Protein AF-0000000076637342 (afdb_homodimer)

Organism: NCBI:txid5963

Structure (mmCIF, N/CA/C/O backbone):
data_AF-0000000076637342-model_v1
#
loop_
_entity.id
_entity.type
_entity.pdbx_description
1 polymer 'N-acetyltransferase domain-containing protein'
#
loop_
_atom_site.group_PDB
_atom_site.id
_atom_site.type_symbol
_atom_site.label_atom_id
_atom_site.label_alt_id
_atom_site.label_comp_id
_atom_site.label_asym_id
_atom_site.label_entity_id
_atom_site.label_seq_id
_atom_site.pdbx_PDB_ins_code
_atom_site.Cartn_x
_atom_site.Cartn_y
_atom_site.Cartn_z
_atom_site.occupancy
_atom_site.B_iso_or_equiv
_atom_site.auth_seq_id
_atom_site.auth_comp_id
_atom_site.auth_asym_id
_atom_site.auth_atom_id
_atom_site.pdbx_PDB_model_num
ATOM 1 N N . MET A 1 1 ? 25.188 16.391 9.523 1 94.75 1 MET A N 1
ATOM 2 C CA . MET A 1 1 ? 23.906 15.789 9.125 1 94.75 1 MET A CA 1
ATOM 3 C C . MET A 1 1 ? 23.969 14.266 9.234 1 94.75 1 MET A C 1
ATOM 5 O O . MET A 1 1 ? 24.875 13.633 8.695 1 94.75 1 MET A O 1
ATOM 9 N N . ILE A 1 2 ? 23.172 13.688 10.016 1 97.88 2 ILE A N 1
ATOM 10 C CA . ILE A 1 2 ? 23.078 12.25 10.219 1 97.88 2 ILE A CA 1
ATOM 11 C C . ILE A 1 2 ? 21.719 11.742 9.781 1 97.88 2 ILE A C 1
ATOM 13 O O . ILE A 1 2 ? 20.688 12.297 10.18 1 97.88 2 ILE A O 1
ATOM 17 N N . VAL A 1 3 ? 21.719 10.703 8.914 1 98.69 3 VAL A N 1
ATOM 18 C CA . VAL A 1 3 ? 20.484 10.047 8.5 1 98.69 3 VAL A CA 1
ATOM 19 C C . VAL A 1 3 ? 20.406 8.656 9.133 1 98.69 3 VAL A C 1
ATOM 21 O O . VAL A 1 3 ? 21.359 7.891 9.086 1 98.69 3 VAL A O 1
ATOM 24 N N . ARG A 1 4 ? 19.344 8.375 9.727 1 98.56 4 ARG A N 1
ATOM 25 C CA . ARG A 1 4 ? 19.172 7.078 10.383 1 98.56 4 ARG A CA 1
ATOM 26 C C . ARG A 1 4 ? 17.703 6.695 10.445 1 98.56 4 ARG A C 1
ATOM 28 O O . ARG A 1 4 ? 16.828 7.516 10.164 1 98.56 4 ARG A O 1
ATOM 35 N N . LYS A 1 5 ? 17.438 5.414 10.82 1 98.69 5 LYS A N 1
ATOM 36 C CA . LYS A 1 5 ? 16.062 4.984 11.07 1 98.69 5 LYS A CA 1
ATOM 37 C C . LYS A 1 5 ? 15.539 5.559 12.383 1 98.69 5 LYS A C 1
ATOM 39 O O . LYS A 1 5 ? 16.281 5.656 13.367 1 98.69 5 LYS A O 1
ATOM 44 N N . GLY A 1 6 ? 14.305 5.996 12.398 1 98.62 6 GLY A N 1
ATOM 45 C CA . GLY A 1 6 ? 13.648 6.508 13.594 1 98.62 6 GLY A CA 1
ATOM 46 C C . GLY A 1 6 ? 13.523 5.469 14.695 1 98.62 6 GLY A C 1
ATOM 47 O O . GLY A 1 6 ? 13.438 4.273 14.414 1 98.62 6 GLY A O 1
ATOM 48 N N . GLN A 1 7 ? 13.508 5.934 15.875 1 98.19 7 GLN A N 1
ATOM 49 C CA . GLN A 1 7 ? 13.328 5.117 17.062 1 98.19 7 GLN A CA 1
ATOM 50 C C . GLN A 1 7 ? 12.258 5.715 17.984 1 98.19 7 GLN A C 1
ATOM 52 O O . GLN A 1 7 ? 11.758 6.812 17.734 1 98.19 7 GLN A O 1
ATOM 57 N N . GLY A 1 8 ? 11.906 4.922 19.047 1 98.31 8 GLY A N 1
ATOM 58 C CA . GLY A 1 8 ? 10.867 5.352 19.953 1 98.31 8 GLY A CA 1
ATOM 59 C C . GLY A 1 8 ? 11.094 6.746 20.516 1 98.31 8 GLY A C 1
ATOM 60 O O . GLY A 1 8 ? 10.141 7.523 20.656 1 98.31 8 GLY A O 1
ATOM 61 N N . LYS A 1 9 ? 12.281 7.129 20.812 1 98 9 LYS A N 1
ATOM 62 C CA . LYS A 1 9 ? 12.609 8.43 21.406 1 98 9 LYS A CA 1
ATOM 63 C C . LYS A 1 9 ? 12.305 9.562 20.438 1 98 9 LYS A C 1
ATOM 65 O O . LYS A 1 9 ? 12.273 10.727 20.812 1 98 9 LYS A O 1
ATOM 70 N N . ASP A 1 10 ? 12.172 9.258 19.156 1 98.56 10 ASP A N 1
ATOM 71 C CA . ASP A 1 10 ? 11.969 10.273 18.125 1 98.56 10 ASP A CA 1
ATOM 72 C C . ASP A 1 10 ? 10.477 10.562 17.922 1 98.56 10 ASP A C 1
ATOM 74 O O . ASP A 1 10 ? 10.117 11.438 17.125 1 98.56 10 ASP A O 1
ATOM 78 N N . GLU A 1 11 ? 9.586 9.852 18.625 1 98.69 11 GLU A N 1
ATOM 79 C CA . GLU A 1 11 ? 8.141 9.859 18.406 1 98.69 11 GLU A CA 1
ATOM 80 C C . GLU A 1 11 ? 7.59 11.281 18.406 1 98.69 11 GLU A C 1
ATOM 82 O O . GLU A 1 11 ? 6.883 11.68 17.484 1 98.69 11 GLU A O 1
ATOM 87 N N . GLU A 1 12 ? 7.934 12.039 19.391 1 98.62 12 GLU A N 1
ATOM 88 C CA . GLU A 1 12 ? 7.344 13.367 19.562 1 98.62 12 GLU A CA 1
ATOM 89 C C . GLU A 1 12 ? 7.742 14.297 18.422 1 98.62 12 GLU A C 1
ATOM 91 O O . GLU A 1 12 ? 6.902 15.023 17.891 1 98.62 12 GLU A O 1
ATOM 96 N N . ALA A 1 13 ? 9 14.32 18.094 1 98.62 13 ALA A N 1
ATOM 97 C CA . ALA A 1 13 ? 9.477 15.18 17.016 1 98.62 13 ALA A CA 1
ATOM 98 C C . ALA A 1 13 ? 8.805 14.82 15.695 1 98.62 13 ALA A C 1
ATOM 100 O O . ALA A 1 13 ? 8.406 15.711 14.93 1 98.62 13 ALA A O 1
ATOM 101 N N . ILE A 1 14 ? 8.641 13.523 15.406 1 98.75 14 ILE A N 1
ATOM 102 C CA . ILE A 1 14 ? 8.008 13.055 14.172 1 98.75 14 ILE A CA 1
ATOM 103 C C . ILE A 1 14 ? 6.539 13.469 14.156 1 98.75 14 ILE A C 1
ATOM 105 O O . ILE A 1 14 ? 6.047 14 13.156 1 98.75 14 ILE A O 1
ATOM 109 N N . ALA A 1 15 ? 5.879 13.297 15.281 1 98.81 15 ALA A N 1
ATOM 110 C CA . ALA A 1 15 ? 4.469 13.664 15.375 1 98.81 15 ALA A CA 1
ATOM 111 C C . ALA A 1 15 ? 4.273 15.156 15.125 1 98.81 15 ALA A C 1
ATOM 113 O O . ALA A 1 15 ? 3.379 15.562 14.383 1 98.81 15 ALA A O 1
ATOM 114 N N . GLU A 1 16 ? 5.125 15.938 15.734 1 98.5 16 GLU A N 1
ATOM 115 C CA . GLU A 1 16 ? 5.051 17.391 15.555 1 98.5 16 GLU A CA 1
ATOM 116 C C . GLU A 1 16 ? 5.246 17.766 14.094 1 98.5 16 GLU A C 1
ATOM 118 O O . GLU A 1 16 ? 4.574 18.672 13.586 1 98.5 16 GLU A O 1
ATOM 123 N N . MET A 1 17 ? 6.137 17.203 13.445 1 98.69 17 MET A N 1
ATOM 124 C CA . MET A 1 17 ? 6.402 17.5 12.039 1 98.69 17 MET A CA 1
ATOM 125 C C . MET A 1 17 ? 5.25 17.031 11.156 1 98.69 17 MET A C 1
ATOM 127 O O . MET A 1 17 ? 4.953 17.641 10.141 1 98.69 17 MET A O 1
ATOM 131 N N . HIS A 1 18 ? 4.586 15.898 11.562 1 98.62 18 HIS A N 1
ATOM 132 C CA . HIS A 1 18 ? 3.383 15.508 10.844 1 98.62 18 HIS A CA 1
ATOM 133 C C . HIS A 1 18 ? 2.305 16.578 10.945 1 98.62 18 HIS A C 1
ATOM 135 O O . HIS A 1 18 ? 1.606 16.859 9.969 1 98.62 18 HIS A O 1
ATOM 141 N N . LEU A 1 19 ? 2.154 17.172 12.156 1 98.38 19 LEU A N 1
ATOM 142 C CA . LEU A 1 19 ? 1.176 18.234 12.32 1 98.38 19 LEU A CA 1
ATOM 143 C C . LEU A 1 19 ? 1.497 19.422 11.414 1 98.38 19 LEU A C 1
ATOM 145 O O . LEU A 1 19 ? 0.604 19.969 10.766 1 98.38 19 LEU A O 1
ATOM 149 N N . ALA A 1 20 ? 2.758 19.797 11.398 1 98.25 20 ALA A N 1
ATOM 150 C CA . ALA A 1 20 ? 3.197 20.891 10.547 1 98.25 20 ALA A CA 1
ATOM 151 C C . ALA A 1 20 ? 2.947 20.578 9.07 1 98.25 20 ALA A C 1
ATOM 153 O O . ALA A 1 20 ? 2.49 21.438 8.312 1 98.25 20 ALA A O 1
ATOM 154 N N . LEU A 1 21 ? 3.234 19.359 8.656 1 97.38 21 LEU A N 1
ATOM 155 C CA . LEU A 1 21 ? 3.016 18.906 7.289 1 97.38 21 LEU A CA 1
ATOM 156 C C . LEU A 1 21 ? 1.544 19.031 6.906 1 97.38 21 LEU A C 1
ATOM 158 O O . LEU A 1 21 ? 1.214 19.578 5.855 1 97.38 21 LEU A O 1
ATOM 162 N N . GLY A 1 22 ? 0.643 18.422 7.773 1 96.81 22 GLY A N 1
ATOM 163 C CA . GLY A 1 22 ? -0.785 18.5 7.508 1 96.81 22 GLY A CA 1
ATOM 164 C C . GLY A 1 22 ? -1.284 19.922 7.328 1 96.81 22 GLY A C 1
ATOM 165 O O . GLY A 1 22 ? -2.066 20.203 6.418 1 96.81 22 GLY A O 1
ATOM 166 N N . LEU A 1 23 ? -0.788 20.812 8.148 1 96.69 23 LEU A N 1
ATOM 167 C CA . LEU A 1 23 ? -1.216 22.203 8.109 1 96.69 23 LEU A CA 1
ATOM 168 C C . LEU A 1 23 ? -0.665 22.906 6.867 1 96.69 23 LEU A C 1
ATOM 170 O O . LEU A 1 23 ? -1.41 23.562 6.141 1 96.69 23 LEU A O 1
ATOM 174 N N . GLU A 1 24 ? 0.58 22.766 6.582 1 95.25 24 GLU A N 1
ATOM 175 C CA . GLU A 1 24 ? 1.255 23.469 5.496 1 95.25 24 GLU A CA 1
ATOM 176 C C . GLU A 1 24 ? 0.746 23 4.137 1 95.25 24 GLU A C 1
ATOM 178 O O . GLU A 1 24 ? 0.548 23.812 3.229 1 95.25 24 GLU A O 1
ATOM 183 N N . LYS A 1 25 ? 0.593 21.734 3.939 1 89.38 25 LYS A N 1
ATOM 184 C CA . LYS A 1 25 ? 0.371 21.172 2.609 1 89.38 25 LYS A CA 1
ATOM 185 C C . LYS A 1 25 ? -1.119 21 2.328 1 89.38 25 LYS A C 1
ATOM 187 O O . LYS A 1 25 ? -1.554 21.094 1.178 1 89.38 25 LYS A O 1
ATOM 192 N N . LYS A 1 26 ? -1.878 20.781 3.4 1 90 26 LYS A N 1
ATOM 193 C CA . LYS A 1 26 ? -3.273 20.422 3.154 1 90 26 LYS A CA 1
ATOM 194 C C . LYS A 1 26 ? -4.219 21.344 3.932 1 90 26 LYS A C 1
ATOM 196 O O . LYS A 1 26 ? -5.438 21.156 3.887 1 90 26 LYS A O 1
ATOM 201 N N . ASN A 1 27 ? -3.672 22.328 4.672 1 94.56 27 ASN A N 1
ATOM 202 C CA . ASN A 1 27 ? -4.473 23.156 5.562 1 94.56 27 ASN A CA 1
ATOM 203 C C . ASN A 1 27 ? -5.348 22.312 6.48 1 94.56 27 ASN A C 1
ATOM 205 O O . ASN A 1 27 ? -6.52 22.641 6.703 1 94.56 27 ASN A O 1
ATOM 209 N N . LEU A 1 28 ? -4.777 21.25 6.93 1 94.12 28 LEU A N 1
ATOM 210 C CA . LEU A 1 28 ? -5.473 20.312 7.809 1 94.12 28 LEU A CA 1
ATOM 211 C C . LEU A 1 28 ? -4.891 20.359 9.219 1 94.12 28 LEU A C 1
ATOM 213 O O . LEU A 1 28 ? -3.672 20.281 9.391 1 94.12 28 LEU A O 1
ATOM 217 N N . VAL A 1 29 ? -5.781 20.531 10.18 1 95.75 29 VAL A N 1
ATOM 218 C CA . VAL A 1 29 ? -5.371 20.438 11.578 1 95.75 29 VAL A CA 1
ATOM 219 C C . VAL A 1 29 ? -5.586 19 12.07 1 95.75 29 VAL A C 1
ATOM 221 O O . VAL A 1 29 ? -6.727 18.578 12.273 1 95.75 29 VAL A O 1
ATOM 224 N N . LEU A 1 30 ? -4.566 18.312 12.352 1 96.25 30 LEU A N 1
ATOM 225 C CA . LEU A 1 30 ? -4.613 16.906 12.75 1 96.25 30 LEU A CA 1
ATOM 226 C C . LEU A 1 30 ? -4.738 16.781 14.266 1 96.25 30 LEU A C 1
ATOM 228 O O . LEU A 1 30 ? -4.297 17.672 15.008 1 96.25 30 LEU A O 1
ATOM 232 N N . ASP A 1 31 ? -5.312 15.758 14.711 1 96.31 31 ASP A N 1
ATOM 233 C CA . ASP A 1 31 ? -5.367 15.414 16.125 1 96.31 31 ASP A CA 1
ATOM 234 C C . ASP A 1 31 ? -4.027 14.875 16.609 1 96.31 31 ASP A C 1
ATOM 236 O O . ASP A 1 31 ? -3.641 13.758 16.266 1 96.31 31 ASP A O 1
ATOM 240 N N . ILE A 1 32 ? -3.418 15.562 17.516 1 96.88 32 ILE A N 1
ATOM 241 C CA . ILE A 1 32 ? -2.049 15.242 17.906 1 96.88 32 ILE A CA 1
ATOM 242 C C . ILE A 1 32 ? -2.018 13.883 18.594 1 96.88 32 ILE A C 1
ATOM 244 O O . ILE A 1 32 ? -1.059 13.117 18.438 1 96.88 32 ILE A O 1
ATOM 248 N N . GLU A 1 33 ? -2.99 13.578 19.328 1 97.94 33 GLU A N 1
ATOM 249 C CA . GLU A 1 33 ? -2.994 12.305 20.031 1 97.94 33 GLU A CA 1
ATOM 250 C C . GLU A 1 33 ? -3.145 11.141 19.062 1 97.94 33 GLU A C 1
ATOM 252 O O . GLU A 1 33 ? -2.521 10.086 19.234 1 97.94 33 GLU A O 1
ATOM 257 N N . LYS A 1 34 ? -3.988 11.359 18.109 1 97.38 34 LYS A N 1
ATOM 258 C CA . LYS A 1 34 ? -4.141 10.344 17.062 1 97.38 34 LYS A CA 1
ATOM 259 C C . LYS A 1 34 ? -2.846 10.172 16.281 1 97.38 34 LYS A C 1
ATOM 261 O O . LYS A 1 34 ? -2.43 9.047 15.992 1 97.38 34 LYS A O 1
ATOM 266 N N . VAL A 1 35 ? -2.188 11.258 15.93 1 98.38 35 VAL A N 1
ATOM 267 C CA . VAL A 1 35 ? -0.931 11.211 15.195 1 98.38 35 VAL A CA 1
ATOM 268 C C . VAL A 1 35 ? 0.143 10.539 16.047 1 98.38 35 VAL A C 1
ATOM 270 O O . VAL A 1 35 ? 0.895 9.695 15.547 1 98.38 35 VAL A O 1
ATOM 273 N N . ARG A 1 36 ? 0.209 10.844 17.328 1 98.56 36 ARG A N 1
ATOM 274 C CA . ARG A 1 36 ? 1.168 10.203 18.219 1 98.56 36 ARG A CA 1
ATOM 275 C C . ARG A 1 36 ? 0.972 8.688 18.25 1 98.56 36 ARG A C 1
ATOM 277 O O . ARG A 1 36 ? 1.942 7.93 18.172 1 98.56 36 ARG A O 1
ATOM 284 N N . ARG A 1 37 ? -0.233 8.266 18.328 1 98.38 37 ARG A N 1
ATOM 285 C CA . ARG A 1 37 ? -0.533 6.84 18.328 1 98.38 37 ARG A CA 1
ATOM 286 C C . ARG A 1 37 ? -0.091 6.199 17.016 1 98.38 37 ARG A C 1
ATOM 288 O O . ARG A 1 37 ? 0.468 5.102 17.016 1 98.38 37 ARG A O 1
ATOM 295 N N . GLY A 1 38 ? -0.389 6.875 15.938 1 98.31 38 GLY A N 1
ATOM 296 C CA . GLY A 1 38 ? 0.018 6.383 14.625 1 98.31 38 GLY A CA 1
ATOM 297 C C . GLY A 1 38 ? 1.523 6.27 14.477 1 98.31 38 GLY A C 1
ATOM 298 O O . GLY A 1 38 ? 2.027 5.254 13.992 1 98.31 38 GLY A O 1
ATOM 299 N N . VAL A 1 39 ? 2.199 7.285 14.898 1 98.81 39 VAL A N 1
ATOM 300 C CA . VAL A 1 39 ? 3.654 7.309 14.812 1 98.81 39 VAL A CA 1
ATOM 301 C C . VAL A 1 39 ? 4.242 6.219 15.703 1 98.81 39 VAL A C 1
ATOM 303 O O . VAL A 1 39 ? 5.109 5.453 15.273 1 98.81 39 VAL A O 1
ATOM 306 N N . ARG A 1 40 ? 3.779 6.148 16.891 1 98.69 40 ARG A N 1
ATOM 307 C CA . ARG A 1 40 ? 4.262 5.156 17.844 1 98.69 40 ARG A CA 1
ATOM 308 C C . ARG A 1 40 ? 4.082 3.742 17.297 1 98.69 40 ARG A C 1
ATOM 310 O O . ARG A 1 40 ? 5 2.922 17.375 1 98.69 40 ARG A O 1
ATOM 317 N N . HIS A 1 41 ? 2.924 3.469 16.828 1 98.5 41 HIS A N 1
ATOM 318 C CA . HIS A 1 41 ? 2.648 2.143 16.281 1 98.5 41 HIS A CA 1
ATOM 319 C C . HIS A 1 41 ? 3.654 1.768 15.203 1 98.5 41 HIS A C 1
ATOM 321 O O . HIS A 1 41 ? 4.23 0.678 15.234 1 98.5 41 HIS A O 1
ATOM 327 N N . LEU A 1 42 ? 3.855 2.68 14.242 1 98.38 42 LEU A N 1
ATOM 328 C CA . LEU A 1 42 ? 4.766 2.357 13.148 1 98.38 42 LEU A CA 1
ATOM 329 C C . LEU A 1 42 ? 6.188 2.16 13.664 1 98.38 42 LEU A C 1
ATOM 331 O O . LEU A 1 42 ? 6.898 1.261 13.211 1 98.38 42 LEU A O 1
ATOM 335 N N . LEU A 1 43 ? 6.586 2.957 14.594 1 98.62 43 LEU A N 1
ATOM 336 C CA . LEU A 1 43 ? 7.918 2.826 15.18 1 98.62 43 LEU A CA 1
ATOM 337 C C . LEU A 1 43 ? 8.078 1.477 15.867 1 98.62 43 LEU A C 1
ATOM 339 O O . LEU A 1 43 ? 9.188 0.94 15.945 1 98.62 43 LEU A O 1
ATOM 343 N N . GLU A 1 44 ? 7.008 0.916 16.281 1 98.06 44 GLU A N 1
ATOM 344 C CA . GLU A 1 44 ? 7.039 -0.354 17 1 98.06 44 GLU A CA 1
ATOM 345 C C . GLU A 1 44 ? 6.715 -1.521 16.078 1 98.06 44 GLU A C 1
ATOM 347 O O . GLU A 1 44 ? 6.715 -2.678 16.5 1 98.06 44 GLU A O 1
ATOM 352 N N . SER A 1 45 ? 6.402 -1.288 14.859 1 97.69 45 SER A N 1
ATOM 353 C CA . SER A 1 45 ? 5.988 -2.311 13.898 1 97.69 45 SER A CA 1
ATOM 354 C C . SER A 1 45 ? 6.848 -2.27 12.641 1 97.69 45 SER A C 1
ATOM 356 O O . SER A 1 45 ? 6.352 -1.962 11.555 1 97.69 45 SER A O 1
ATOM 358 N N . PRO A 1 46 ? 8.086 -2.703 12.75 1 95.81 46 PRO A N 1
ATOM 359 C CA . PRO A 1 46 ? 9.023 -2.582 11.633 1 95.81 46 PRO A CA 1
ATOM 360 C C . PRO A 1 46 ? 8.602 -3.395 10.406 1 95.81 46 PRO A C 1
ATOM 362 O O . PRO A 1 46 ? 9.109 -3.174 9.305 1 95.81 46 PRO A O 1
ATOM 365 N N . GLU A 1 47 ? 7.703 -4.32 10.539 1 95.56 47 GLU A N 1
ATOM 366 C CA . GLU A 1 47 ? 7.223 -5.113 9.414 1 95.56 47 GLU A CA 1
ATOM 367 C C . GLU A 1 47 ? 6.262 -4.312 8.547 1 95.56 47 GLU A C 1
ATOM 369 O O . GLU A 1 47 ? 6 -4.68 7.398 1 95.56 47 GLU A O 1
ATOM 374 N N . GLU A 1 48 ? 5.754 -3.16 9.109 1 97.38 48 GLU A N 1
ATOM 375 C CA . GLU A 1 48 ? 4.734 -2.387 8.406 1 97.38 48 GLU A CA 1
ATOM 376 C C . GLU A 1 48 ? 5.352 -1.181 7.699 1 97.38 48 GLU A C 1
ATOM 378 O O . GLU A 1 48 ? 4.754 -0.622 6.777 1 97.38 48 GLU A O 1
ATOM 383 N N . GLY A 1 49 ? 6.445 -0.757 8.188 1 98 49 GLY A N 1
ATOM 384 C CA . GLY A 1 49 ? 7.086 0.423 7.629 1 98 49 GLY A CA 1
ATOM 385 C C . GLY A 1 49 ? 8.234 0.936 8.469 1 98 49 GLY A C 1
ATOM 386 O O . GLY A 1 49 ? 8.633 0.297 9.453 1 98 49 GLY A O 1
ATOM 387 N N . VAL A 1 50 ? 8.758 2.086 8.016 1 98.56 50 VAL A N 1
ATOM 388 C CA . VAL A 1 50 ? 9.938 2.637 8.68 1 98.56 50 VAL A CA 1
ATOM 389 C C . VAL A 1 50 ? 9.953 4.156 8.523 1 98.56 50 VAL A C 1
ATOM 391 O O . VAL A 1 50 ? 9.508 4.688 7.508 1 98.56 50 VAL A O 1
ATOM 394 N N . TYR A 1 51 ? 10.445 4.805 9.578 1 98.88 51 TYR A N 1
ATOM 395 C CA . TYR A 1 51 ? 10.82 6.211 9.477 1 98.88 51 TYR A CA 1
ATOM 396 C C . TYR A 1 51 ? 12.32 6.355 9.234 1 98.88 51 TYR A C 1
ATOM 398 O O . TYR A 1 51 ? 13.133 5.797 9.969 1 98.88 51 TYR A O 1
ATOM 406 N N . TYR A 1 52 ? 12.641 7.09 8.203 1 98.88 52 TYR A N 1
ATOM 407 C CA . TYR A 1 52 ? 13.992 7.621 8.055 1 98.88 52 TYR A CA 1
ATOM 408 C C . TYR A 1 52 ? 14.047 9.078 8.492 1 98.88 52 TYR A C 1
ATOM 410 O O . TYR A 1 52 ? 13.234 9.898 8.062 1 98.88 52 TYR A O 1
ATOM 418 N N . ILE A 1 53 ? 15 9.406 9.328 1 98.81 53 ILE A N 1
ATOM 419 C CA . ILE A 1 53 ? 15.047 10.773 9.828 1 98.81 53 ILE A CA 1
ATOM 420 C C . ILE A 1 53 ? 16.438 11.359 9.586 1 98.81 53 ILE A C 1
ATOM 422 O O . ILE A 1 53 ? 17.406 10.625 9.383 1 98.81 53 ILE A O 1
ATOM 426 N N . CYS A 1 54 ? 16.453 12.641 9.555 1 98.81 54 CYS A N 1
ATOM 427 C CA . CYS A 1 54 ? 17.688 13.406 9.469 1 98.81 54 CYS A CA 1
ATOM 428 C C . CYS A 1 54 ? 17.891 14.266 10.711 1 98.81 54 CYS A C 1
ATOM 430 O O . CYS A 1 54 ? 16.984 14.984 11.125 1 98.81 54 CYS A O 1
ATOM 432 N N . GLU A 1 55 ? 19.031 14.141 11.281 1 98.12 55 GLU A N 1
ATOM 433 C CA . GLU A 1 55 ? 19.422 14.938 12.445 1 98.12 55 GLU A CA 1
ATOM 434 C C . GLU A 1 55 ? 20.578 15.883 12.102 1 98.12 55 GLU A C 1
ATOM 436 O O . GLU A 1 55 ? 21.516 15.492 11.398 1 98.12 55 GLU A O 1
ATOM 441 N N . ILE A 1 56 ? 20.406 17.109 12.523 1 97.5 56 ILE A N 1
ATOM 442 C CA . ILE A 1 56 ? 21.484 18.094 12.492 1 97.5 56 ILE A CA 1
ATOM 443 C C . ILE A 1 56 ? 21.672 18.688 13.883 1 97.5 56 ILE A C 1
ATOM 445 O O . ILE A 1 56 ? 20.75 19.25 14.461 1 97.5 56 ILE A O 1
ATOM 449 N N . ASP A 1 57 ? 22.875 18.562 14.477 1 95.44 57 ASP A N 1
ATOM 450 C CA . ASP A 1 57 ? 23.203 19.047 15.82 1 95.44 57 ASP A CA 1
ATOM 451 C C . ASP A 1 57 ? 22.219 18.5 16.844 1 95.44 57 ASP A C 1
ATOM 453 O O . ASP A 1 57 ? 21.641 19.25 17.641 1 95.44 57 ASP A O 1
ATOM 457 N N . GLU A 1 58 ? 21.812 17.203 16.688 1 94.25 58 GLU A N 1
ATOM 458 C CA . GLU A 1 58 ? 20.984 16.422 17.625 1 94.25 58 GLU A CA 1
ATOM 459 C C . GLU A 1 58 ? 19.516 16.859 17.547 1 94.25 58 GLU A C 1
ATOM 461 O O . GLU A 1 58 ? 18.719 16.484 18.406 1 94.25 58 GLU A O 1
ATOM 466 N N . TYR A 1 59 ? 19.266 17.672 16.547 1 97 59 TYR A N 1
ATOM 467 C CA . TYR A 1 59 ? 17.906 18.094 16.297 1 97 59 TYR A CA 1
ATOM 468 C C . TYR A 1 59 ? 17.328 17.406 15.055 1 97 59 TYR A C 1
ATOM 470 O O . TYR A 1 59 ? 17.969 17.422 14 1 97 59 TYR A O 1
ATOM 478 N N . ILE A 1 60 ? 16.188 16.75 15.211 1 98.56 60 ILE A N 1
ATOM 479 C CA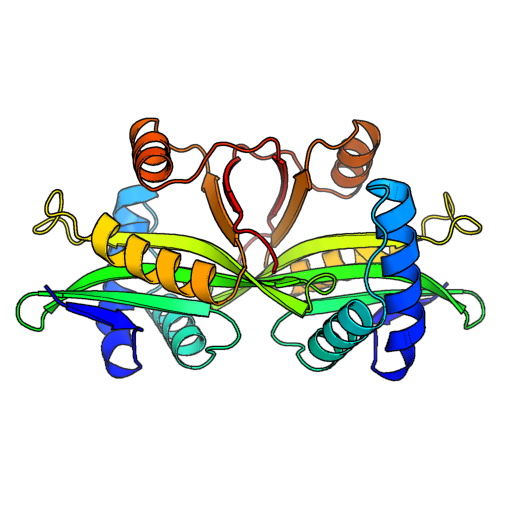 . ILE A 1 60 ? 15.547 16.109 14.062 1 98.56 60 ILE A CA 1
ATOM 480 C C . ILE A 1 60 ? 14.953 17.188 13.148 1 98.56 60 ILE A C 1
ATOM 482 O O . ILE A 1 60 ? 14.055 17.922 13.555 1 98.56 60 ILE A O 1
ATOM 486 N N . VAL A 1 61 ? 15.391 17.25 11.906 1 98.75 61 VAL A N 1
ATOM 487 C CA . VAL A 1 61 ? 15.047 18.391 11.062 1 98.75 61 VAL A CA 1
ATOM 488 C C . VAL A 1 61 ? 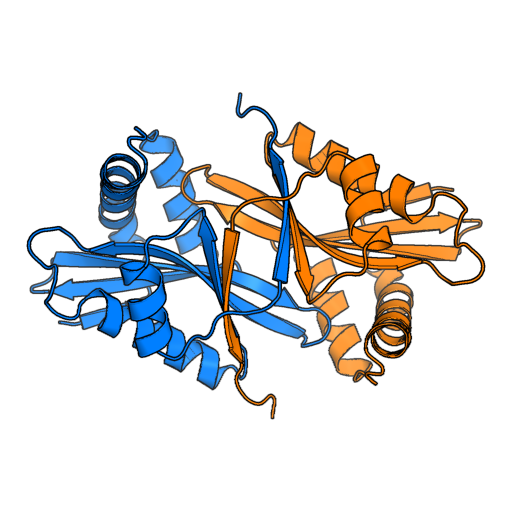14.141 17.922 9.914 1 98.75 61 VAL A C 1
ATOM 490 O O . VAL A 1 61 ? 13.562 18.75 9.203 1 98.75 61 VAL A O 1
ATOM 493 N N . GLY A 1 62 ? 14.016 16.578 9.703 1 98.81 62 GLY A N 1
ATOM 494 C CA . GLY A 1 62 ? 13.172 16.047 8.648 1 98.81 62 GLY A CA 1
ATOM 495 C C . GLY A 1 62 ? 12.984 14.547 8.727 1 98.81 62 GLY A C 1
ATOM 496 O O . GLY A 1 62 ? 13.719 13.867 9.445 1 98.81 62 GLY A O 1
ATOM 497 N N . PHE A 1 63 ? 11.984 14.094 8.016 1 98.88 63 PHE A N 1
ATOM 498 C CA . PHE A 1 63 ? 11.742 12.656 7.953 1 98.88 63 PHE A CA 1
ATOM 499 C C . PHE A 1 63 ? 11.133 12.266 6.613 1 98.88 63 PHE A C 1
ATOM 501 O O . PHE A 1 63 ? 10.625 13.125 5.883 1 98.88 63 PHE A O 1
ATOM 508 N N . ILE A 1 64 ? 11.266 11.086 6.234 1 98.81 64 ILE A N 1
ATOM 509 C CA . ILE A 1 64 ? 10.477 10.367 5.238 1 98.81 64 ILE A CA 1
ATOM 510 C C . ILE A 1 64 ? 9.859 9.117 5.867 1 98.81 64 ILE A C 1
ATOM 512 O O . ILE A 1 64 ? 10.555 8.344 6.531 1 98.81 64 ILE A O 1
ATOM 516 N N . MET A 1 65 ? 8.555 9.016 5.773 1 98.81 65 MET A N 1
ATOM 517 C CA . MET A 1 65 ? 7.859 7.805 6.207 1 98.81 65 MET A CA 1
ATOM 518 C C . MET A 1 65 ? 7.641 6.852 5.039 1 98.81 65 MET A C 1
ATOM 520 O O . MET A 1 65 ? 7.168 7.262 3.977 1 98.81 65 MET A O 1
ATOM 524 N N . VAL A 1 66 ? 8.039 5.617 5.199 1 98.62 66 VAL A N 1
ATOM 525 C CA . VAL A 1 66 ? 7.875 4.555 4.215 1 98.62 66 VAL A CA 1
ATOM 526 C C . VAL A 1 66 ? 6.961 3.467 4.777 1 98.62 66 VAL A C 1
ATOM 528 O O . VAL A 1 66 ? 7.223 2.926 5.855 1 98.62 66 VAL A O 1
ATOM 531 N N . PHE A 1 67 ? 5.867 3.133 4.125 1 98.12 67 PHE A N 1
ATOM 532 C CA . PHE A 1 67 ? 5.141 1.918 4.48 1 98.12 67 PHE A CA 1
ATOM 533 C C . PHE A 1 67 ? 5.406 0.813 3.463 1 98.12 67 PHE A C 1
ATOM 535 O O . PHE A 1 67 ? 5.785 1.089 2.322 1 98.12 67 PHE A O 1
ATOM 542 N N . PHE A 1 68 ? 5.199 -0.401 3.938 1 97.94 68 PHE A N 1
ATOM 543 C CA . PHE A 1 68 ? 5.539 -1.548 3.105 1 97.94 68 PHE A CA 1
ATOM 544 C C . PHE A 1 68 ? 4.289 -2.172 2.502 1 97.94 68 PHE A C 1
ATOM 546 O O . PHE A 1 68 ? 3.268 -2.309 3.18 1 97.94 68 PHE A O 1
ATOM 553 N N . GLU A 1 69 ? 4.375 -2.441 1.248 1 97.25 69 GLU A N 1
ATOM 554 C CA . GLU A 1 69 ? 3.455 -3.365 0.594 1 97.25 69 GLU A CA 1
ATOM 555 C C . GLU A 1 69 ? 4.043 -4.773 0.52 1 97.25 69 GLU A C 1
ATOM 557 O O . GLU A 1 69 ? 5.059 -4.992 -0.143 1 97.25 69 GLU A O 1
ATOM 562 N N . TRP A 1 70 ? 3.396 -5.699 1.129 1 96.25 70 TRP A N 1
ATOM 563 C CA . TRP A 1 70 ? 3.818 -7.086 0.953 1 96.25 70 TRP A CA 1
ATOM 564 C C . TRP A 1 70 ? 3.393 -7.617 -0.412 1 96.25 70 TRP A C 1
ATOM 566 O O . TRP A 1 70 ? 2.238 -7.457 -0.813 1 96.25 70 TRP A O 1
ATOM 576 N N . SER A 1 71 ? 4.32 -8.211 -1.101 1 95 71 SER A N 1
ATOM 577 C CA . SER A 1 71 ? 4.066 -8.867 -2.381 1 95 71 SER A CA 1
ATOM 578 C C . SER A 1 71 ? 4.148 -10.383 -2.252 1 95 71 SER A C 1
ATOM 580 O O . SER A 1 71 ? 5.219 -10.93 -1.979 1 95 71 SER A O 1
ATOM 582 N N . ASP A 1 72 ? 3.09 -11.055 -2.523 1 96.19 72 ASP A N 1
ATOM 583 C CA . ASP A 1 72 ? 3.064 -12.516 -2.479 1 96.19 72 ASP A CA 1
ATOM 584 C C . ASP A 1 72 ? 3.91 -13.117 -3.6 1 96.19 72 ASP A C 1
ATOM 586 O O . ASP A 1 72 ? 4.492 -14.188 -3.438 1 96.19 72 ASP A O 1
ATOM 590 N N . TRP A 1 73 ? 3.951 -12.445 -4.73 1 94.94 73 TRP A N 1
ATOM 591 C CA . TRP A 1 73 ? 4.688 -12.961 -5.879 1 94.94 73 TRP A CA 1
ATOM 592 C C . TRP A 1 73 ? 6.191 -12.914 -5.629 1 94.94 73 TRP A C 1
ATOM 594 O O . TRP A 1 73 ? 6.922 -13.812 -6.031 1 94.94 73 TRP A O 1
ATOM 604 N N . ARG A 1 74 ? 6.656 -11.891 -4.914 1 93.25 74 ARG A N 1
ATOM 605 C CA . ARG A 1 74 ? 8.086 -11.695 -4.684 1 93.25 74 ARG A CA 1
ATOM 606 C C . ARG A 1 74 ? 8.484 -12.18 -3.293 1 93.25 74 ARG A C 1
ATOM 608 O O . ARG A 1 74 ? 9.672 -12.281 -2.986 1 93.25 74 ARG A O 1
ATOM 615 N N . ALA A 1 75 ? 7.461 -12.461 -2.459 1 95.56 75 ALA A N 1
ATOM 616 C CA . ALA A 1 75 ? 7.699 -12.797 -1.058 1 95.56 75 ALA A CA 1
ATOM 617 C C . ALA A 1 75 ? 8.594 -11.758 -0.388 1 95.56 75 ALA A C 1
ATOM 619 O O . ALA A 1 75 ? 9.586 -12.102 0.248 1 95.56 75 ALA A O 1
ATOM 620 N N . GLY A 1 76 ? 8.234 -10.539 -0.522 1 95.12 76 GLY A N 1
ATOM 621 C CA . GLY A 1 76 ? 8.992 -9.414 0.006 1 95.12 76 GLY A CA 1
ATOM 622 C C . GLY A 1 76 ? 8.234 -8.102 -0.063 1 95.12 76 GLY A C 1
ATOM 623 O O . GLY A 1 76 ? 7.117 -8.047 -0.584 1 95.12 76 GLY A O 1
ATOM 624 N N . ASN A 1 77 ? 8.859 -7.047 0.445 1 96.69 77 ASN A N 1
ATOM 625 C CA . ASN A 1 77 ? 8.195 -5.75 0.568 1 96.69 77 ASN A CA 1
ATOM 626 C C . ASN A 1 77 ? 8.562 -4.824 -0.587 1 96.69 77 ASN A C 1
ATOM 628 O O . ASN A 1 77 ? 9.719 -4.781 -1.015 1 96.69 77 ASN A O 1
ATOM 632 N N . LEU A 1 78 ? 7.598 -4.121 -1.072 1 97.06 78 LEU A N 1
ATOM 633 C CA . LEU A 1 78 ? 7.797 -2.898 -1.846 1 97.06 78 LEU A CA 1
ATOM 634 C C . LEU A 1 78 ? 7.773 -1.672 -0.94 1 97.06 78 LEU A C 1
ATOM 636 O O . LEU A 1 78 ? 6.98 -1.606 0.004 1 97.06 78 LEU A O 1
ATOM 640 N N . TYR A 1 79 ? 8.656 -0.705 -1.242 1 98.31 79 TYR A N 1
ATOM 641 C CA . TYR A 1 79 ? 8.742 0.522 -0.458 1 98.31 79 TYR A CA 1
ATOM 642 C C . TYR A 1 79 ? 7.824 1.599 -1.023 1 98.31 79 TYR A C 1
ATOM 644 O O . TYR A 1 79 ? 7.914 1.941 -2.205 1 98.31 79 TYR A O 1
ATOM 652 N N . TYR A 1 80 ? 6.961 2.129 -0.224 1 98.56 80 TYR A N 1
ATOM 653 C CA . TYR A 1 80 ? 6.152 3.285 -0.595 1 98.56 80 TYR A CA 1
ATOM 654 C C . TYR A 1 80 ? 6.613 4.535 0.143 1 98.56 80 TYR A C 1
ATOM 656 O O . TYR A 1 80 ? 6.52 4.609 1.37 1 98.56 80 TYR A O 1
ATOM 664 N N . ILE A 1 81 ? 7.125 5.496 -0.59 1 98.12 81 ILE A N 1
ATOM 665 C CA . ILE A 1 81 ? 7.406 6.809 -0.018 1 98.12 81 ILE A CA 1
ATOM 666 C C . ILE A 1 81 ? 6.098 7.57 0.183 1 98.12 81 ILE A C 1
ATOM 668 O O . ILE A 1 81 ? 5.426 7.93 -0.786 1 98.12 81 ILE A O 1
ATOM 672 N N . ASP A 1 82 ? 5.727 7.816 1.372 1 96 82 ASP A N 1
ATOM 673 C CA . ASP A 1 82 ? 4.406 8.375 1.658 1 96 82 ASP A CA 1
ATOM 674 C C . ASP A 1 82 ? 4.516 9.812 2.164 1 96 82 ASP A C 1
ATOM 676 O O . ASP A 1 82 ? 4.344 10.758 1.396 1 96 82 ASP A O 1
ATOM 680 N N . SER A 1 83 ? 4.953 10.031 3.395 1 96.69 83 SER A N 1
ATOM 681 C CA . SER A 1 83 ? 5.051 11.352 4.008 1 96.69 83 SER A CA 1
ATOM 682 C C . SER A 1 83 ? 6.504 11.797 4.125 1 96.69 83 SER A C 1
ATOM 684 O O . SER A 1 83 ? 7.387 10.992 4.422 1 96.69 83 SER A O 1
ATOM 686 N N . ALA A 1 84 ? 6.645 13.016 3.898 1 97.75 84 ALA A N 1
ATOM 687 C CA . ALA A 1 84 ? 7.957 13.625 4.062 1 97.75 84 ALA A CA 1
ATOM 688 C C . ALA A 1 84 ? 7.832 15.078 4.531 1 97.75 84 ALA A C 1
ATOM 690 O O . ALA A 1 84 ? 6.941 15.805 4.086 1 97.75 84 ALA A O 1
ATOM 691 N N . TYR A 1 85 ? 8.711 15.391 5.371 1 98.5 85 TYR A N 1
ATOM 692 C CA . TYR A 1 85 ? 8.727 16.766 5.871 1 98.5 85 TYR A CA 1
ATOM 693 C C . TYR A 1 85 ? 10.141 17.203 6.227 1 98.5 85 TYR A C 1
ATOM 695 O O . TYR A 1 85 ? 10.922 16.422 6.777 1 98.5 85 TYR A O 1
ATOM 703 N N . THR A 1 86 ? 10.453 18.391 5.875 1 98.5 86 THR A N 1
ATOM 704 C CA . THR A 1 86 ? 11.648 19.094 6.312 1 98.5 86 THR A CA 1
ATOM 705 C C . THR A 1 86 ? 11.289 20.406 6.992 1 98.5 86 THR A C 1
ATOM 707 O O . THR A 1 86 ? 10.555 21.219 6.426 1 98.5 86 THR A O 1
ATOM 710 N N . ARG A 1 87 ? 11.797 20.594 8.188 1 98.44 87 ARG A N 1
ATOM 711 C CA . ARG A 1 87 ? 11.547 21.859 8.867 1 98.44 87 ARG A CA 1
ATOM 712 C C . ARG A 1 87 ? 11.945 23.031 7.992 1 98.44 87 ARG A C 1
ATOM 714 O O . ARG A 1 87 ? 12.984 23 7.328 1 98.44 87 ARG A O 1
ATOM 721 N N . PRO A 1 88 ? 11.172 24.062 8.047 1 97.81 88 PRO A N 1
ATOM 722 C CA . PRO A 1 88 ? 11.359 25.188 7.129 1 97.81 88 PRO A CA 1
ATOM 723 C C . PRO A 1 88 ? 12.781 25.75 7.168 1 97.81 88 PRO A C 1
ATOM 725 O O . PRO A 1 88 ? 13.367 26.031 6.117 1 97.81 88 PRO A O 1
ATOM 728 N N . ALA A 1 89 ? 13.391 25.875 8.281 1 97.38 89 ALA A N 1
ATOM 729 C CA . ALA A 1 89 ? 14.703 26.484 8.453 1 97.38 89 ALA A CA 1
ATOM 730 C C . ALA A 1 89 ? 15.789 25.641 7.793 1 97.38 89 ALA A C 1
ATOM 732 O O . ALA A 1 89 ? 16.906 26.109 7.59 1 97.38 89 ALA A O 1
ATOM 733 N N . TYR A 1 90 ? 15.461 24.453 7.434 1 97.81 90 TYR A N 1
ATOM 734 C CA . TYR A 1 90 ? 16.484 23.531 6.941 1 97.81 90 TYR A CA 1
ATOM 735 C C . TYR A 1 90 ? 16.188 23.125 5.504 1 97.81 90 TYR A C 1
ATOM 737 O O . TYR A 1 90 ? 16.812 22.188 4.988 1 97.81 90 TYR A O 1
ATOM 745 N N . ARG A 1 91 ? 15.25 23.766 4.832 1 96.06 91 ARG A N 1
ATOM 746 C CA . ARG A 1 91 ? 14.914 23.469 3.443 1 96.06 91 ARG A CA 1
ATOM 747 C C . ARG A 1 91 ? 15.992 23.984 2.496 1 96.06 91 ARG A C 1
ATOM 749 O O . ARG A 1 91 ? 16.781 24.859 2.865 1 96.06 91 ARG A O 1
ATOM 756 N N . ASN A 1 92 ? 16.109 23.297 1.376 1 93.19 92 ASN A N 1
ATOM 757 C CA . ASN A 1 92 ? 17.109 23.609 0.363 1 93.19 92 ASN A CA 1
ATOM 758 C C . ASN A 1 92 ? 18.516 23.297 0.857 1 93.19 92 ASN A C 1
ATOM 760 O O . ASN A 1 92 ? 19.469 24 0.511 1 93.19 92 ASN A O 1
ATOM 764 N N . GLN A 1 93 ? 18.641 22.422 1.785 1 95.31 93 GLN A N 1
ATOM 765 C CA . GLN A 1 93 ? 19.922 21.969 2.322 1 95.31 93 GLN A CA 1
ATOM 766 C C . GLN A 1 93 ? 20.094 20.469 2.141 1 95.31 93 GLN A C 1
ATOM 768 O O . GLN A 1 93 ? 20.781 19.812 2.928 1 95.31 93 GLN A O 1
ATOM 773 N N . HIS A 1 94 ? 19.391 19.828 1.197 1 96.31 94 HIS A N 1
ATOM 774 C CA . HIS A 1 94 ? 19.531 18.453 0.749 1 96.31 94 HIS A CA 1
ATOM 775 C C . HIS A 1 94 ? 19.047 17.469 1.812 1 96.31 94 HIS A C 1
ATOM 777 O O . HIS A 1 94 ? 19.484 16.312 1.853 1 96.31 94 HIS A O 1
ATOM 783 N N . VAL A 1 95 ? 18.203 17.984 2.734 1 98.06 95 VAL A N 1
ATOM 784 C CA . VAL A 1 95 ? 17.688 17.109 3.791 1 98.06 95 VAL A CA 1
ATOM 785 C C . VAL A 1 95 ? 16.844 16 3.184 1 98.06 95 VAL A C 1
ATOM 787 O O . VAL A 1 95 ? 17.141 14.812 3.379 1 98.06 95 VAL A O 1
ATOM 790 N N . PHE A 1 96 ? 15.914 16.297 2.369 1 98 96 PHE A N 1
ATOM 791 C CA . PHE A 1 96 ? 15.031 15.305 1.763 1 98 96 PHE A CA 1
ATOM 792 C C . PHE A 1 96 ? 15.828 14.32 0.919 1 98 96 PHE A C 1
ATOM 794 O O . PHE A 1 96 ? 15.68 13.102 1.075 1 98 96 PHE A O 1
ATOM 801 N N . SER A 1 97 ? 16.656 14.852 0.063 1 97.88 97 SER A N 1
ATOM 802 C CA . SER A 1 97 ? 17.406 13.984 -0.84 1 97.88 97 SER A CA 1
ATOM 803 C C . SER A 1 97 ? 18.312 13.039 -0.066 1 97.88 97 SER A C 1
ATOM 805 O O . SER A 1 97 ? 18.5 11.883 -0.461 1 97.88 97 SER A O 1
ATOM 807 N N . SER A 1 98 ? 18.906 13.523 1.027 1 98.38 98 SER A N 1
ATOM 808 C CA . SER A 1 98 ? 19.781 12.68 1.844 1 98.38 98 SER A CA 1
ATOM 809 C C . SER A 1 98 ? 19 11.539 2.486 1 98.38 98 SER A C 1
ATOM 811 O O . SER A 1 98 ? 19.469 10.398 2.516 1 98.38 98 SER A O 1
ATOM 813 N N . ILE A 1 99 ? 17.828 11.859 3.023 1 98.75 99 ILE A N 1
ATOM 814 C CA . ILE A 1 99 ? 16.984 10.828 3.629 1 98.75 99 ILE A CA 1
ATOM 815 C C . ILE A 1 99 ? 16.531 9.836 2.561 1 98.75 99 ILE A C 1
ATOM 817 O O . ILE A 1 99 ? 16.625 8.625 2.752 1 98.75 99 ILE A O 1
ATOM 821 N N . PHE A 1 100 ? 16.094 10.352 1.388 1 98.69 100 PHE A N 1
ATOM 822 C CA . PHE A 1 100 ? 15.594 9.523 0.299 1 98.69 100 PHE A CA 1
ATOM 823 C C . PHE A 1 100 ? 16.656 8.539 -0.164 1 98.69 100 PHE A C 1
ATOM 825 O O . PHE A 1 100 ? 16.375 7.375 -0.439 1 98.69 100 PHE A O 1
ATOM 832 N N . ARG A 1 101 ? 17.859 8.93 -0.24 1 98.06 101 ARG A N 1
ATOM 833 C CA . ARG A 1 101 ? 18.953 8.078 -0.709 1 98.06 101 ARG A CA 1
ATOM 834 C C . ARG A 1 101 ? 19.156 6.895 0.225 1 98.06 101 ARG A C 1
ATOM 836 O O . ARG A 1 101 ? 19.516 5.801 -0.22 1 98.06 101 ARG A O 1
ATOM 843 N N . GLN A 1 102 ? 19 7.148 1.476 1 98.31 102 GLN A N 1
ATOM 844 C CA . GLN A 1 102 ? 19.078 6.023 2.404 1 98.31 102 GLN A CA 1
ATOM 845 C C . GLN A 1 102 ? 17.969 5.012 2.141 1 98.31 102 GLN A C 1
ATOM 847 O O . GLN A 1 102 ? 18.219 3.805 2.1 1 98.31 102 GLN A O 1
ATOM 852 N N . ALA A 1 103 ? 16.734 5.484 2.029 1 98.38 103 ALA A N 1
ATOM 853 C CA . ALA A 1 103 ? 15.617 4.598 1.691 1 98.38 103 ALA A CA 1
ATOM 854 C C . ALA A 1 103 ? 15.883 3.863 0.38 1 98.38 103 ALA A C 1
ATOM 856 O O . ALA A 1 103 ? 15.617 2.664 0.269 1 98.38 103 ALA A O 1
ATOM 857 N N . TYR A 1 104 ? 16.375 4.609 -0.588 1 98.12 104 TYR A N 1
ATOM 858 C CA . TYR A 1 104 ? 16.719 4.062 -1.896 1 98.12 104 TYR A CA 1
ATOM 859 C C . TYR A 1 104 ? 17.734 2.932 -1.763 1 98.12 104 TYR A C 1
ATOM 861 O O . TYR A 1 104 ? 17.547 1.854 -2.332 1 98.12 104 TYR A O 1
ATOM 869 N N . SER A 1 105 ? 18.781 3.162 -1.019 1 97.88 105 SER A N 1
ATOM 870 C CA . SER A 1 105 ? 19.812 2.16 -0.805 1 97.88 105 SER A CA 1
ATOM 871 C C . SER A 1 105 ? 19.25 0.91 -0.138 1 97.88 105 SER A C 1
ATOM 873 O O . SER A 1 105 ? 19.594 -0.212 -0.514 1 97.88 105 SER A O 1
ATOM 875 N N . ASP A 1 106 ? 18.422 1.062 0.859 1 97.81 106 ASP A N 1
ATOM 876 C CA . ASP A 1 106 ? 17.797 -0.074 1.54 1 97.81 106 ASP A CA 1
ATOM 877 C C . ASP A 1 106 ? 16.938 -0.89 0.579 1 97.81 106 ASP A C 1
ATOM 879 O O . ASP A 1 106 ? 17.031 -2.119 0.542 1 97.81 106 ASP A O 1
ATOM 883 N N . ALA A 1 107 ? 16.094 -0.202 -0.148 1 97.5 107 ALA A N 1
ATOM 884 C CA . ALA A 1 107 ? 15.234 -0.879 -1.111 1 97.5 107 ALA A CA 1
ATOM 885 C C . ALA A 1 107 ? 16.062 -1.623 -2.158 1 97.5 107 ALA A C 1
ATOM 887 O O . ALA A 1 107 ? 15.719 -2.748 -2.537 1 97.5 107 ALA A O 1
ATOM 888 N N . GLN A 1 108 ? 17.062 -0.96 -2.652 1 96.69 108 GLN A N 1
ATOM 889 C CA . GLN A 1 108 ? 17.953 -1.582 -3.637 1 96.69 108 GLN A CA 1
ATOM 890 C C . GLN A 1 108 ? 18.609 -2.84 -3.074 1 96.69 108 GLN A C 1
ATOM 892 O O . GLN A 1 108 ? 18.688 -3.863 -3.758 1 96.69 108 GLN A O 1
ATOM 897 N N . SER A 1 109 ? 19.078 -2.787 -1.856 1 96 109 SER A N 1
ATOM 898 C CA . SER A 1 109 ? 19.734 -3.922 -1.214 1 96 109 SER A CA 1
ATOM 899 C C . SER A 1 109 ? 18.766 -5.09 -1.041 1 96 109 SER A C 1
ATOM 901 O O . SER A 1 109 ? 19.188 -6.25 -1.041 1 96 109 SER A O 1
ATOM 903 N N . GLU A 1 110 ? 17.516 -4.801 -0.885 1 94.62 110 GLU A N 1
ATOM 904 C CA . GLU A 1 110 ? 16.5 -5.832 -0.723 1 94.62 110 GLU A CA 1
ATOM 905 C C . GLU A 1 110 ? 15.922 -6.262 -2.072 1 94.62 110 GLU A C 1
ATOM 907 O O . GLU A 1 110 ? 14.961 -7.027 -2.129 1 94.62 110 GLU A O 1
ATOM 912 N N . ASN A 1 111 ? 16.516 -5.695 -3.189 1 93.81 111 ASN A N 1
ATOM 913 C CA . ASN A 1 111 ? 16.109 -6.027 -4.551 1 93.81 111 ASN A CA 1
ATOM 914 C C . ASN A 1 111 ? 14.609 -5.812 -4.762 1 93.81 111 ASN A C 1
ATOM 916 O O . ASN A 1 111 ? 13.922 -6.672 -5.32 1 93.81 111 ASN A O 1
ATOM 920 N N . THR A 1 112 ? 14.141 -4.734 -4.246 1 95.19 112 THR A N 1
ATOM 921 C CA . THR A 1 112 ? 12.727 -4.383 -4.348 1 95.19 112 THR A CA 1
ATOM 922 C C . THR A 1 112 ? 12.547 -3.07 -5.105 1 95.19 112 THR A C 1
ATOM 924 O O . THR A 1 112 ? 13.445 -2.645 -5.84 1 95.19 112 THR A O 1
ATOM 927 N N . SER A 1 113 ? 11.375 -2.41 -5.055 1 96.5 113 SER A N 1
ATOM 928 C CA . SER A 1 113 ? 11.047 -1.177 -5.762 1 96.5 113 SER A CA 1
ATOM 929 C C . SER A 1 113 ? 10.586 -0.09 -4.797 1 96.5 113 SER A C 1
ATOM 931 O O . SER A 1 113 ? 10.297 -0.37 -3.633 1 96.5 113 SER A O 1
ATOM 933 N N . ILE A 1 114 ? 10.688 1.086 -5.297 1 98.12 114 ILE A N 1
ATOM 934 C CA . ILE A 1 114 ? 10.109 2.236 -4.613 1 98.12 114 ILE A CA 1
ATOM 935 C C . ILE A 1 114 ? 8.953 2.801 -5.434 1 98.12 114 ILE A C 1
ATOM 937 O O . ILE A 1 114 ? 9.047 2.912 -6.66 1 98.12 114 ILE A O 1
ATOM 941 N N . ARG A 1 115 ? 7.902 3.107 -4.742 1 98.19 115 ARG A N 1
ATOM 942 C CA . ARG A 1 115 ? 6.766 3.795 -5.348 1 98.19 115 ARG A CA 1
ATOM 943 C C . ARG A 1 115 ? 6.348 5 -4.512 1 98.19 115 ARG A C 1
ATOM 945 O O . ARG A 1 115 ? 6.496 4.996 -3.287 1 98.19 115 ARG A O 1
ATOM 952 N N . SER A 1 116 ? 5.914 6.023 -5.148 1 98.06 116 SER A N 1
ATOM 953 C CA . SER A 1 116 ? 5.27 7.172 -4.527 1 98.06 116 SER A CA 1
ATOM 954 C C . SER A 1 116 ? 3.969 7.531 -5.234 1 98.06 116 SER A C 1
ATOM 956 O O . SER A 1 116 ? 3.938 7.645 -6.461 1 98.06 116 SER A O 1
ATOM 958 N N . ILE A 1 117 ? 2.906 7.637 -4.477 1 97.06 117 ILE A N 1
ATOM 959 C CA . ILE A 1 117 ? 1.6 8.047 -4.98 1 97.06 117 ILE A CA 1
ATOM 960 C C . ILE A 1 117 ? 1.277 9.461 -4.488 1 97.06 117 ILE A C 1
ATOM 962 O O . ILE A 1 117 ? 1.13 9.688 -3.285 1 97.06 117 ILE A O 1
ATOM 966 N N . LEU A 1 118 ? 1.187 10.359 -5.375 1 96 118 LEU A N 1
ATOM 967 C CA . LEU A 1 118 ? 1.006 11.766 -5.012 1 96 118 LEU A CA 1
ATOM 968 C C . LEU A 1 118 ? -0.354 12.273 -5.48 1 96 118 LEU A C 1
ATOM 970 O O . LEU A 1 118 ? -0.708 12.125 -6.652 1 96 118 LEU A O 1
ATOM 974 N N . GLU A 1 119 ? -1.069 12.805 -4.594 1 93.19 119 GLU A N 1
ATOM 975 C CA . GLU A 1 119 ? -2.361 13.391 -4.93 1 93.19 119 GLU A CA 1
ATOM 976 C C . GLU A 1 119 ? -2.193 14.781 -5.543 1 93.19 119 GLU A C 1
ATOM 978 O O . GLU A 1 119 ? -1.827 15.727 -4.844 1 93.19 119 GLU A O 1
ATOM 983 N N . SER A 1 120 ? -2.428 14.961 -6.863 1 92.44 120 SER A N 1
ATOM 984 C CA . SER A 1 120 ? -2.377 16.234 -7.578 1 92.44 120 SER A CA 1
ATOM 985 C C . SER A 1 120 ? -1.077 16.969 -7.293 1 92.44 120 SER A C 1
ATOM 987 O O . SER A 1 120 ? -1.098 18.125 -6.848 1 92.44 120 SER A O 1
ATOM 989 N N . PRO A 1 121 ? -0.014 16.359 -7.574 1 93.62 121 PRO A N 1
ATOM 990 C CA . PRO A 1 121 ? 1.267 16.984 -7.238 1 93.62 121 PRO A CA 1
ATOM 991 C C . PRO A 1 121 ? 1.591 18.188 -8.133 1 93.62 121 PRO A C 1
ATOM 993 O O . PRO A 1 121 ? 1.164 18.234 -9.289 1 93.62 121 PRO A O 1
ATOM 996 N N . GLU A 1 122 ? 2.383 19.062 -7.516 1 93 122 GLU A N 1
ATOM 997 C CA . GLU A 1 122 ? 2.975 20.141 -8.305 1 93 122 GLU A CA 1
ATOM 998 C C . GLU A 1 122 ? 4.148 19.625 -9.141 1 93 122 GLU A C 1
ATOM 1000 O O . GLU A 1 122 ? 4.754 18.609 -8.805 1 93 122 GLU A O 1
ATOM 1005 N N . ALA A 1 123 ? 4.457 20.406 -10.172 1 94.88 123 ALA A N 1
ATOM 1006 C CA . ALA A 1 123 ? 5.512 20.016 -11.102 1 94.88 123 ALA A CA 1
ATOM 1007 C C . ALA A 1 123 ? 6.844 19.844 -10.375 1 94.88 123 ALA A C 1
ATOM 1009 O O . ALA A 1 123 ? 7.609 18.922 -10.688 1 94.88 123 ALA A O 1
ATOM 1010 N N . ASP A 1 124 ? 7.113 20.688 -9.484 1 93.5 124 ASP A N 1
ATOM 1011 C CA . ASP A 1 124 ? 8.391 20.656 -8.789 1 93.5 124 ASP A CA 1
ATOM 1012 C C . ASP A 1 124 ? 8.523 19.391 -7.941 1 93.5 124 ASP A C 1
ATOM 1014 O O . ASP A 1 124 ? 9.625 18.859 -7.777 1 93.5 124 ASP A O 1
ATOM 1018 N N . GLN A 1 125 ? 7.441 18.906 -7.324 1 93.69 125 GLN A N 1
ATOM 1019 C CA . GLN A 1 125 ? 7.457 17.672 -6.559 1 93.69 125 GLN A CA 1
ATOM 1020 C C . GLN A 1 125 ? 7.812 16.484 -7.449 1 93.69 125 GLN A C 1
ATOM 1022 O O . GLN A 1 125 ? 8.625 15.633 -7.07 1 93.69 125 GLN A O 1
ATOM 1027 N N . ILE A 1 126 ? 7.191 16.453 -8.617 1 96.81 126 ILE A N 1
ATOM 1028 C CA . ILE A 1 126 ? 7.441 15.391 -9.578 1 96.81 126 ILE A CA 1
ATOM 1029 C C . ILE A 1 126 ? 8.898 15.438 -10.031 1 96.81 126 ILE A C 1
ATOM 1031 O O . ILE A 1 126 ? 9.586 14.414 -10.047 1 96.81 126 ILE A O 1
ATOM 1035 N N . GLU A 1 127 ? 9.359 16.594 -10.375 1 96 127 GLU A N 1
ATOM 1036 C CA . GLU A 1 127 ? 10.719 16.766 -10.875 1 96 127 GLU A CA 1
ATOM 1037 C C . GLU A 1 127 ? 11.742 16.344 -9.82 1 96 127 GLU A C 1
ATOM 1039 O O . GLU A 1 127 ? 12.773 15.75 -10.148 1 96 127 GLU A O 1
ATOM 1044 N N . ALA A 1 128 ? 11.508 16.703 -8.602 1 94.44 128 ALA A N 1
ATOM 1045 C CA . ALA A 1 128 ? 12.414 16.328 -7.523 1 94.44 128 ALA A CA 1
ATOM 1046 C C . ALA A 1 128 ? 12.57 14.805 -7.441 1 94.44 128 ALA A C 1
ATOM 1048 O O . ALA A 1 128 ? 13.688 14.297 -7.312 1 94.44 128 ALA A O 1
ATOM 1049 N N . LEU A 1 129 ? 11.43 14.109 -7.508 1 97.19 129 LEU A N 1
ATOM 1050 C CA . LEU A 1 129 ? 11.469 12.656 -7.414 1 97.19 129 LEU A CA 1
ATOM 1051 C C . LEU A 1 129 ? 12.094 12.047 -8.664 1 97.19 129 LEU A C 1
ATOM 1053 O O . LEU A 1 129 ? 12.797 11.039 -8.586 1 97.19 129 LEU A O 1
ATOM 1057 N N . LYS A 1 130 ? 11.828 12.648 -9.82 1 97.5 130 LYS A N 1
ATOM 1058 C CA . LYS A 1 130 ? 12.477 12.195 -11.039 1 97.5 130 LYS A CA 1
ATOM 1059 C C . LYS A 1 130 ? 14 12.328 -10.938 1 97.5 130 LYS A C 1
ATOM 1061 O O . LYS A 1 130 ? 14.734 11.438 -11.352 1 97.5 130 LYS A O 1
ATOM 1066 N N . HIS A 1 131 ? 14.461 13.43 -10.391 1 96.88 131 HIS A N 1
ATOM 1067 C CA . HIS A 1 131 ? 15.883 13.656 -10.195 1 96.88 131 HIS A CA 1
ATOM 1068 C C . HIS A 1 131 ? 16.5 12.602 -9.289 1 96.88 131 HIS A C 1
ATOM 1070 O O . HIS A 1 131 ? 17.688 12.305 -9.383 1 96.88 131 HIS A O 1
ATOM 1076 N N . LEU A 1 132 ? 15.672 12.086 -8.438 1 97.06 132 LEU A N 1
ATOM 1077 C CA . LEU A 1 132 ? 16.156 11.102 -7.48 1 97.06 132 LEU A CA 1
ATOM 1078 C C . LEU A 1 132 ? 16.031 9.688 -8.047 1 97.06 132 LEU A C 1
ATOM 1080 O O . LEU A 1 132 ? 16.344 8.711 -7.359 1 97.06 132 LEU A O 1
ATOM 1084 N N . GLY A 1 133 ? 15.484 9.555 -9.266 1 97.06 133 GLY A N 1
ATOM 1085 C CA . GLY A 1 133 ? 15.578 8.273 -9.945 1 97.06 133 GLY A CA 1
ATOM 1086 C C . GLY A 1 133 ? 14.227 7.641 -10.219 1 97.06 133 GLY A C 1
ATOM 1087 O O . GLY A 1 133 ? 14.148 6.578 -10.836 1 97.06 133 GLY A O 1
ATOM 1088 N N . LEU A 1 134 ? 13.164 8.266 -9.766 1 98.12 134 LEU A N 1
ATOM 1089 C CA . LEU A 1 134 ? 11.844 7.719 -10.062 1 98.12 134 LEU A CA 1
ATOM 1090 C C . LEU A 1 134 ? 11.336 8.211 -11.414 1 98.12 134 LEU A C 1
ATOM 1092 O O . LEU A 1 134 ? 11.797 9.242 -11.914 1 98.12 134 LEU A O 1
ATOM 1096 N N . SER A 1 135 ? 10.43 7.48 -11.945 1 97.5 135 SER A N 1
ATOM 1097 C CA . SER A 1 135 ? 9.805 7.859 -13.211 1 97.5 135 SER A CA 1
ATOM 1098 C C . SER A 1 135 ? 8.281 7.758 -13.125 1 97.5 135 SER A C 1
ATOM 1100 O O . SER A 1 135 ? 7.754 6.977 -12.336 1 97.5 135 SER A O 1
ATOM 1102 N N . GLU A 1 136 ? 7.668 8.555 -13.914 1 95.19 136 GLU A N 1
ATOM 1103 C CA . GLU A 1 136 ? 6.215 8.445 -13.984 1 95.19 136 GLU A CA 1
ATOM 1104 C C . GLU A 1 136 ? 5.789 7.094 -14.555 1 95.19 136 GLU A C 1
ATOM 1106 O O . GLU A 1 136 ? 6.418 6.574 -15.477 1 95.19 136 GLU A O 1
ATOM 1111 N N . SER A 1 137 ? 4.785 6.594 -13.945 1 94.19 137 SER A N 1
ATOM 1112 C CA . SER A 1 137 ? 4.273 5.297 -14.367 1 94.19 137 SER A CA 1
ATOM 1113 C C . SER A 1 137 ? 2.895 5.434 -15.016 1 94.19 137 SER A C 1
ATOM 1115 O O . SER A 1 137 ? 2.381 6.543 -15.164 1 94.19 137 SER A O 1
ATOM 1117 N N . HIS A 1 138 ? 2.334 4.348 -15.57 1 91.62 138 HIS A N 1
ATOM 1118 C CA . HIS A 1 138 ? 1.036 4.332 -16.234 1 91.62 138 HIS A CA 1
ATOM 1119 C C . HIS A 1 138 ? -0.003 3.598 -15.391 1 91.62 138 HIS A C 1
ATOM 1121 O O . HIS A 1 138 ? -0.709 2.723 -15.898 1 91.62 138 HIS A O 1
ATOM 1127 N N . TYR A 1 139 ? -0.024 3.992 -14.164 1 95.5 139 TYR A N 1
ATOM 1128 C CA . TYR A 1 139 ? -1.004 3.4 -13.266 1 95.5 139 TYR A CA 1
ATOM 1129 C C . TYR A 1 139 ? -2.262 4.258 -13.188 1 95.5 139 TYR A C 1
ATOM 1131 O O . TYR A 1 139 ? -2.189 5.488 -13.266 1 95.5 139 TYR A O 1
ATOM 1139 N N . THR A 1 140 ? -3.35 3.635 -13.109 1 96.44 140 THR A N 1
ATOM 1140 C CA . THR A 1 140 ? -4.617 4.258 -12.742 1 96.44 140 THR A CA 1
ATOM 1141 C C . THR A 1 140 ? -4.98 3.93 -11.297 1 96.44 140 THR A C 1
ATOM 1143 O O . THR A 1 140 ? -4.898 2.771 -10.875 1 96.44 140 THR A O 1
ATOM 1146 N N . VAL A 1 141 ? -5.32 4.949 -10.523 1 97.5 141 VAL A N 1
ATOM 1147 C CA . VAL A 1 141 ? -5.691 4.746 -9.125 1 97.5 141 VAL A CA 1
ATOM 1148 C C . VAL A 1 141 ? -7.191 4.961 -8.953 1 97.5 141 VAL A C 1
ATOM 1150 O O . VAL A 1 141 ? -7.715 6.027 -9.289 1 97.5 141 VAL A O 1
ATOM 1153 N N . LEU A 1 142 ? -7.902 3.992 -8.508 1 98.25 142 LEU A N 1
ATOM 1154 C CA . LEU A 1 142 ? -9.305 4.086 -8.117 1 98.25 142 LEU A CA 1
ATOM 1155 C C . LEU A 1 142 ? -9.445 4.031 -6.598 1 98.25 142 LEU A C 1
ATOM 1157 O O . LEU A 1 142 ? -8.672 3.352 -5.922 1 98.25 142 LEU A O 1
ATOM 1161 N N . GLU A 1 143 ? -10.406 4.746 -6.059 1 98.12 143 GLU A N 1
ATOM 1162 C CA . GLU A 1 143 ? -10.523 4.75 -4.605 1 98.12 143 GLU A CA 1
ATOM 1163 C C . GLU A 1 143 ? -11.961 5.023 -4.172 1 98.12 143 GLU A C 1
ATOM 1165 O O . GLU A 1 143 ? -12.773 5.504 -4.965 1 98.12 143 GLU A O 1
ATOM 1170 N N . VAL A 1 144 ? -12.281 4.625 -3.035 1 97.25 144 VAL A N 1
ATOM 1171 C CA . VAL A 1 144 ? -13.438 5.094 -2.279 1 97.25 144 VAL A CA 1
ATOM 1172 C C . VAL A 1 144 ? -13.023 5.41 -0.843 1 97.25 144 VAL A C 1
ATOM 1174 O O . VAL A 1 144 ? -12.211 4.695 -0.254 1 97.25 144 VAL A O 1
ATOM 1177 N N . ARG A 1 145 ? -13.562 6.484 -0.333 1 93.25 145 ARG A N 1
ATOM 1178 C CA . ARG A 1 145 ? -13.305 6.906 1.04 1 93.25 145 ARG A CA 1
ATOM 1179 C C . ARG A 1 145 ? -14.586 6.898 1.867 1 93.25 145 ARG A C 1
ATOM 1181 O O . ARG A 1 145 ? -15.641 7.309 1.388 1 93.25 145 ARG A O 1
ATOM 1188 N N . PHE A 1 146 ? -14.445 6.352 3.018 1 92.44 146 PHE A N 1
ATOM 1189 C CA . PHE A 1 146 ? -15.594 6.336 3.912 1 92.44 146 PHE A CA 1
ATOM 1190 C C . PHE A 1 146 ? -15.461 7.406 4.988 1 92.44 146 PHE A C 1
ATOM 1192 O O . PHE A 1 146 ? -14.352 7.75 5.398 1 92.44 146 PHE A O 1
ATOM 1199 N N . PRO A 1 147 ? -16.594 8.047 5.406 1 82.75 147 PRO A N 1
ATOM 1200 C CA . PRO A 1 147 ? -16.531 9.094 6.43 1 82.75 147 PRO A CA 1
ATOM 1201 C C . PRO A 1 147 ? -15.789 8.648 7.688 1 82.75 147 PRO A C 1
ATOM 1203 O O . PRO A 1 147 ? -15.93 7.496 8.117 1 82.75 147 PRO A O 1
ATOM 1206 N N . GLN A 1 148 ? -14.852 9.43 8.055 1 73 148 GLN A N 1
ATOM 1207 C CA . GLN A 1 148 ? -14.125 9.164 9.289 1 73 148 GLN A CA 1
ATOM 1208 C C . GLN A 1 148 ? -14.906 9.664 10.5 1 73 148 GLN A C 1
ATOM 1210 O O . GLN A 1 148 ? -15.477 10.758 10.469 1 73 148 GLN A O 1
ATOM 1215 N N . THR A 1 149 ? -15.656 8.812 11.156 1 58.12 149 THR A N 1
ATOM 1216 C CA . THR A 1 149 ? -16.375 9.281 12.336 1 58.12 149 THR A CA 1
ATOM 1217 C C . THR A 1 149 ? -15.406 9.805 13.391 1 58.12 149 THR A C 1
ATOM 1219 O O . THR A 1 149 ? -14.312 9.258 13.555 1 58.12 149 THR A O 1
ATOM 1222 N N . MET B 1 1 ? -22.297 -20.562 -2.275 1 94.88 1 MET B N 1
ATOM 1223 C CA . MET B 1 1 ? -21.141 -19.672 -2.328 1 94.88 1 MET B CA 1
ATOM 1224 C C . MET B 1 1 ? -20.828 -19.094 -0.951 1 94.88 1 MET B C 1
ATOM 1226 O O . MET B 1 1 ? -21.719 -18.531 -0.3 1 94.88 1 MET B O 1
ATOM 1230 N N . ILE B 1 2 ? -19.703 -19.312 -0.41 1 97.88 2 ILE B N 1
ATOM 1231 C CA . ILE B 1 2 ? -19.266 -18.828 0.889 1 97.88 2 ILE B CA 1
ATOM 1232 C C . ILE B 1 2 ? -18.047 -17.922 0.711 1 97.88 2 ILE B C 1
ATOM 1234 O O . ILE B 1 2 ? -17.078 -18.297 0.04 1 97.88 2 ILE B O 1
ATOM 1238 N N . VAL B 1 3 ? -18.125 -16.703 1.281 1 98.69 3 VAL B N 1
ATOM 1239 C CA . VAL B 1 3 ? -17 -15.781 1.29 1 98.69 3 VAL B CA 1
ATOM 1240 C C . VAL B 1 3 ? -16.422 -15.68 2.703 1 98.69 3 VAL B C 1
ATOM 1242 O O . VAL B 1 3 ? -17.172 -15.484 3.668 1 98.69 3 VAL B O 1
ATOM 1245 N N . ARG B 1 4 ? -15.195 -15.836 2.834 1 98.56 4 ARG B N 1
ATOM 1246 C CA . ARG B 1 4 ? -14.547 -15.773 4.141 1 98.56 4 ARG B CA 1
ATOM 1247 C C . ARG B 1 4 ? -13.094 -15.352 4.012 1 98.56 4 ARG B C 1
ATOM 1249 O O . ARG B 1 4 ? -12.555 -15.289 2.904 1 98.56 4 ARG B O 1
ATOM 1256 N N . LYS B 1 5 ? -12.469 -15.047 5.164 1 98.69 5 LYS B N 1
ATOM 1257 C CA . LYS B 1 5 ? -11.031 -14.773 5.176 1 98.69 5 LYS B CA 1
ATOM 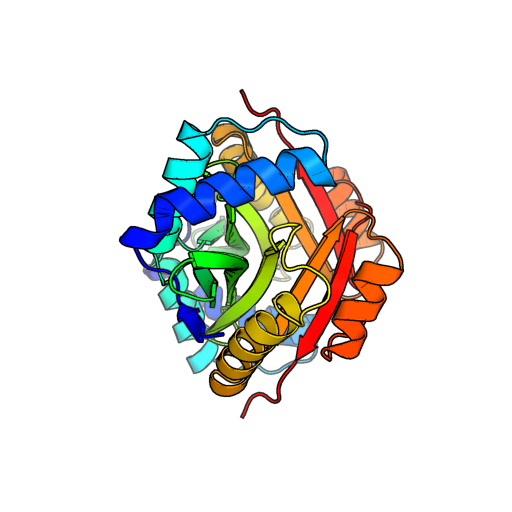1258 C C . LYS B 1 5 ? -10.234 -16.062 5 1 98.69 5 LYS B C 1
ATOM 1260 O O . LYS B 1 5 ? -10.602 -17.109 5.527 1 98.69 5 LYS B O 1
ATOM 1265 N N . GLY B 1 6 ? -9.18 -16 4.227 1 98.62 6 GLY B N 1
ATOM 1266 C CA . GLY B 1 6 ? -8.289 -17.125 4.02 1 98.62 6 GLY B CA 1
ATOM 1267 C C . GLY B 1 6 ? -7.59 -17.578 5.289 1 98.62 6 GLY B C 1
ATOM 1268 O O . GLY B 1 6 ? -7.355 -16.781 6.191 1 98.62 6 GLY B O 1
ATOM 1269 N N . GLN B 1 7 ? -7.277 -18.812 5.332 1 98.19 7 GLN B N 1
ATOM 1270 C CA . GLN B 1 7 ? -6.547 -19.422 6.434 1 98.19 7 GLN B CA 1
ATOM 1271 C C . GLN B 1 7 ? -5.387 -20.281 5.914 1 98.19 7 GLN B C 1
ATOM 1273 O O . GLN B 1 7 ? -5.234 -20.453 4.703 1 98.19 7 GLN B O 1
ATOM 1278 N N . GLY B 1 8 ? -4.559 -20.75 6.871 1 98.31 8 GLY B N 1
ATOM 1279 C CA . GLY B 1 8 ? -3.379 -21.516 6.508 1 98.31 8 GLY B CA 1
ATOM 1280 C C . GLY B 1 8 ? -3.691 -22.688 5.578 1 98.31 8 GLY B C 1
ATOM 1281 O O . GLY B 1 8 ? -2.93 -22.969 4.648 1 98.31 8 GLY B O 1
ATOM 1282 N N . LYS B 1 9 ? -4.766 -23.375 5.762 1 98 9 LYS B N 1
ATOM 1283 C CA . LYS B 1 9 ? -5.137 -24.547 4.969 1 98 9 LYS B CA 1
ATOM 1284 C C . LYS B 1 9 ? -5.418 -24.156 3.52 1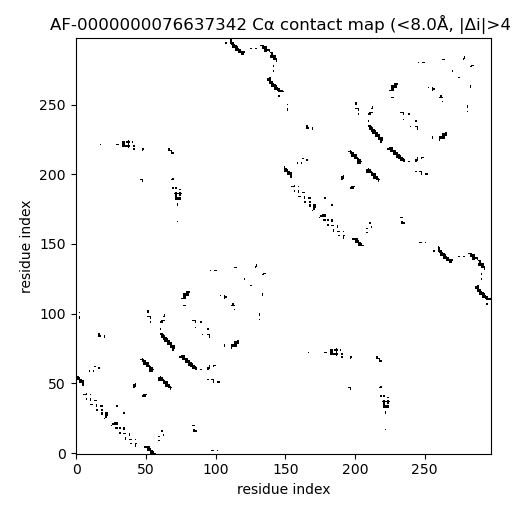 98 9 LYS B C 1
ATOM 1286 O O . LYS B 1 9 ? -5.5 -25.031 2.646 1 98 9 LYS B O 1
ATOM 1291 N N . ASP B 1 10 ? -5.641 -22.891 3.254 1 98.5 10 ASP B N 1
ATOM 1292 C CA . ASP B 1 10 ? -6.008 -22.422 1.921 1 98.5 10 ASP B CA 1
ATOM 1293 C C . ASP B 1 10 ? -4.766 -22.062 1.107 1 98.5 10 ASP B C 1
ATOM 1295 O O . ASP B 1 10 ? -4.867 -21.703 -0.067 1 98.5 10 ASP B O 1
ATOM 1299 N N . GLU B 1 11 ? -3.586 -22.156 1.694 1 98.69 11 GLU B N 1
ATOM 1300 C CA . GLU B 1 11 ? -2.33 -21.672 1.134 1 98.69 11 GLU B CA 1
ATOM 1301 C C . GLU B 1 11 ? -2.111 -22.203 -0.278 1 98.69 11 GLU B C 1
ATOM 1303 O O . GLU B 1 11 ? -1.852 -21.438 -1.207 1 98.69 11 GLU B O 1
ATOM 1308 N N . GLU B 1 12 ? -2.24 -23.484 -0.454 1 98.62 12 GLU B N 1
ATOM 1309 C CA . GLU B 1 12 ? -1.91 -24.109 -1.729 1 98.62 12 GLU B CA 1
ATOM 1310 C C . GLU B 1 12 ? -2.846 -23.641 -2.838 1 98.62 12 GLU B C 1
ATOM 1312 O O . GLU B 1 12 ? -2.398 -23.328 -3.943 1 98.62 12 GLU B O 1
ATOM 1317 N N . ALA B 1 13 ? -4.129 -23.625 -2.574 1 98.62 13 ALA B N 1
ATOM 1318 C CA . ALA B 1 13 ? -5.102 -23.172 -3.566 1 98.62 13 ALA B CA 1
ATOM 1319 C C . ALA B 1 13 ? -4.844 -21.734 -3.979 1 98.62 13 ALA B C 1
ATOM 1321 O O . ALA B 1 13 ? -4.922 -21.391 -5.164 1 98.62 13 ALA B O 1
ATOM 1322 N N . ILE B 1 14 ? -4.52 -20.859 -3.012 1 98.75 14 ILE B N 1
ATOM 1323 C CA . ILE B 1 14 ? -4.25 -19.438 -3.281 1 98.75 14 ILE B CA 1
ATOM 1324 C C . ILE B 1 14 ? -2.988 -19.312 -4.133 1 98.75 14 ILE B C 1
ATOM 1326 O O . ILE B 1 14 ? -2.9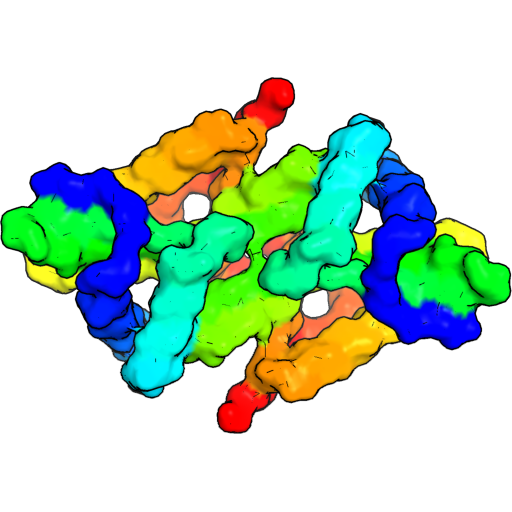77 -18.594 -5.129 1 98.75 14 ILE B O 1
ATOM 1330 N N . ALA B 1 15 ? -1.976 -20.062 -3.768 1 98.81 15 ALA B N 1
ATOM 1331 C CA . ALA B 1 15 ? -0.722 -20.016 -4.516 1 98.81 15 ALA B CA 1
ATOM 1332 C C . ALA B 1 15 ? -0.932 -20.453 -5.965 1 98.81 15 ALA B C 1
ATOM 1334 O O . ALA B 1 15 ? -0.437 -19.797 -6.891 1 98.81 15 ALA B O 1
ATOM 1335 N N . GLU B 1 16 ? -1.673 -21.5 -6.137 1 98.5 16 GLU B N 1
ATOM 1336 C CA . GLU B 1 16 ? -1.962 -21.984 -7.48 1 98.5 16 GLU B CA 1
ATOM 1337 C C . GLU B 1 16 ? -2.705 -20.938 -8.305 1 98.5 16 GLU B C 1
ATOM 1339 O O . GLU B 1 16 ? -2.438 -20.766 -9.492 1 98.5 16 GLU B O 1
ATOM 1344 N N . MET B 1 17 ? -3.615 -20.312 -7.754 1 98.69 17 MET B N 1
ATOM 1345 C CA . MET B 1 17 ? -4.387 -19.297 -8.453 1 98.69 17 MET B CA 1
ATOM 1346 C C . MET B 1 17 ? -3.525 -18.078 -8.766 1 98.69 17 MET B C 1
ATOM 1348 O O . MET B 1 17 ? -3.717 -17.422 -9.781 1 98.69 17 MET B O 1
ATOM 1352 N N . HIS B 1 18 ? -2.559 -17.766 -7.852 1 98.62 18 HIS B N 1
ATOM 1353 C CA . HIS B 1 18 ? -1.607 -16.703 -8.18 1 98.62 18 HIS B CA 1
ATOM 1354 C C . HIS B 1 18 ? -0.807 -17.062 -9.43 1 98.62 18 HIS B C 1
ATOM 1356 O O . HIS B 1 18 ? -0.545 -16.203 -10.273 1 98.62 18 HIS B O 1
ATOM 1362 N N . LEU B 1 19 ? -0.364 -18.344 -9.523 1 98.44 19 LEU B N 1
ATOM 1363 C CA . LEU B 1 19 ? 0.375 -18.781 -10.703 1 98.44 19 LEU B CA 1
ATOM 1364 C C . LEU B 1 19 ? -0.466 -18.594 -11.969 1 98.44 19 LEU B C 1
ATOM 1366 O O . LEU B 1 19 ? 0.028 -18.109 -12.984 1 98.44 19 LEU B O 1
ATOM 1370 N N . ALA B 1 20 ? -1.741 -19.016 -11.891 1 98.25 20 ALA B N 1
ATOM 1371 C CA . ALA B 1 20 ? -2.654 -18.875 -13.023 1 98.25 20 ALA B CA 1
ATOM 1372 C C . ALA B 1 20 ? -2.848 -17.406 -13.391 1 98.25 20 ALA B C 1
ATOM 1374 O O . ALA B 1 20 ? -2.852 -17.047 -14.57 1 98.25 20 ALA B O 1
ATOM 1375 N N . LEU B 1 21 ? -2.982 -16.547 -12.391 1 97.44 21 LEU B N 1
ATOM 1376 C CA . LEU B 1 21 ? -3.139 -15.109 -12.586 1 97.44 21 LEU B CA 1
ATOM 1377 C C . LEU B 1 21 ? -1.935 -14.531 -13.32 1 97.44 21 LEU B C 1
ATOM 1379 O O . LEU B 1 21 ? -2.092 -13.805 -14.312 1 97.44 21 LEU B O 1
ATOM 1383 N N . GLY B 1 22 ? -0.702 -14.812 -12.766 1 96.88 22 GLY B N 1
ATOM 1384 C CA . GLY B 1 22 ? 0.511 -14.32 -13.398 1 96.88 22 GLY B CA 1
ATOM 1385 C C . GLY B 1 22 ? 0.613 -14.711 -14.867 1 96.88 22 GLY B C 1
ATOM 1386 O O . GLY B 1 22 ? 0.973 -13.883 -15.711 1 96.88 22 GLY B O 1
ATOM 1387 N N . LEU B 1 23 ? 0.265 -15.922 -15.164 1 96.81 23 LEU B N 1
ATOM 1388 C CA . LEU B 1 23 ? 0.354 -16.438 -16.531 1 96.81 23 LEU B CA 1
ATOM 1389 C C . LEU B 1 23 ? -0.708 -15.797 -17.422 1 96.81 23 LEU B C 1
ATOM 1391 O O . LEU B 1 23 ? -0.402 -15.312 -18.516 1 96.81 23 LEU B O 1
ATOM 1395 N N . GLU B 1 24 ? -1.933 -15.758 -17 1 95.38 24 GLU B N 1
ATOM 1396 C CA . GLU B 1 24 ? -3.059 -15.281 -17.797 1 95.38 24 GLU B CA 1
ATOM 1397 C C . GLU B 1 24 ? -2.941 -13.781 -18.078 1 95.38 24 GLU B C 1
ATOM 1399 O O . GLU B 1 24 ? -3.227 -13.328 -19.188 1 95.38 24 GLU B O 1
ATOM 1404 N N . LYS B 1 25 ? -2.59 -12.992 -17.094 1 89.56 25 LYS B N 1
ATOM 1405 C CA . LYS B 1 25 ? -2.709 -11.539 -17.188 1 89.56 25 LYS B CA 1
ATOM 1406 C C . LYS B 1 25 ? -1.396 -10.906 -17.641 1 89.56 25 LYS B C 1
ATOM 1408 O O . LYS B 1 25 ? -1.396 -9.867 -18.297 1 89.56 25 LYS B O 1
ATOM 1413 N N . LYS B 1 26 ? -0.292 -11.586 -17.297 1 90.12 26 LYS B N 1
ATOM 1414 C CA . LYS B 1 26 ? 0.985 -10.922 -17.547 1 90.12 26 LYS B CA 1
ATOM 1415 C C . LYS B 1 26 ? 1.922 -11.82 -18.344 1 90.12 26 LYS B C 1
ATOM 1417 O O . LYS B 1 26 ? 3.066 -11.445 -18.609 1 90.12 26 LYS B O 1
ATOM 1422 N N . ASN B 1 27 ? 1.447 -13.016 -18.734 1 94.69 27 ASN B N 1
ATOM 1423 C CA . ASN B 1 27 ? 2.305 -14 -19.391 1 94.69 27 ASN B CA 1
ATOM 1424 C C . ASN B 1 27 ? 3.59 -14.234 -18.594 1 94.69 27 ASN B C 1
ATOM 1426 O O . ASN B 1 27 ? 4.672 -14.328 -19.188 1 94.69 27 ASN B O 1
ATOM 1430 N N . LEU B 1 28 ? 3.438 -14.242 -17.312 1 94.31 28 LEU B N 1
ATOM 1431 C CA . LEU B 1 28 ? 4.559 -14.43 -16.406 1 94.31 28 LEU B CA 1
ATOM 1432 C C . LEU B 1 28 ? 4.484 -15.789 -15.711 1 94.31 28 LEU B C 1
ATOM 1434 O O . LEU B 1 28 ? 3.438 -16.156 -15.172 1 94.31 28 LEU B O 1
ATOM 1438 N N . VAL B 1 29 ? 5.574 -16.516 -15.797 1 95.81 29 VAL B N 1
ATOM 1439 C CA . VAL B 1 29 ? 5.684 -17.766 -15.039 1 95.81 29 VAL B CA 1
ATOM 1440 C C . VAL B 1 29 ? 6.344 -17.5 -13.695 1 95.81 29 VAL B C 1
ATOM 1442 O O . VAL B 1 29 ? 7.547 -17.234 -13.625 1 95.81 29 VAL B O 1
ATOM 1445 N N . LEU B 1 30 ? 5.645 -17.641 -12.648 1 96.25 30 LEU B N 1
ATOM 1446 C CA . LEU B 1 30 ? 6.117 -17.344 -11.305 1 96.25 30 LEU B CA 1
ATOM 1447 C C . LEU B 1 30 ? 6.754 -18.562 -10.664 1 96.25 30 LEU B C 1
ATOM 1449 O O . LEU B 1 30 ? 6.41 -19.703 -11.008 1 96.25 30 LEU B O 1
ATOM 1453 N N . ASP B 1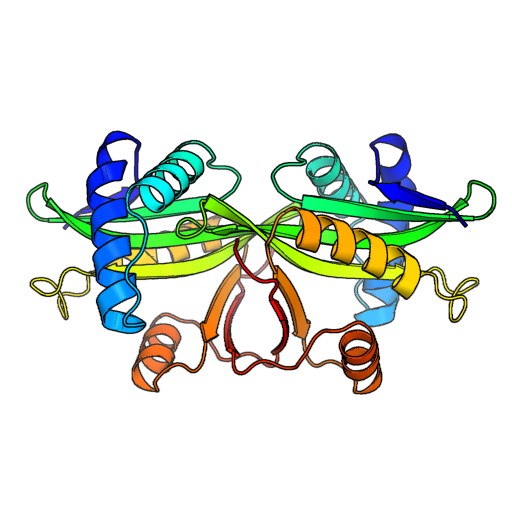 31 ? 7.641 -18.359 -9.789 1 96.25 31 ASP B N 1
ATOM 1454 C CA . ASP B 1 31 ? 8.227 -19.422 -8.977 1 96.25 31 ASP B CA 1
ATOM 1455 C C . ASP B 1 31 ? 7.266 -19.875 -7.883 1 96.25 31 ASP B C 1
ATOM 1457 O O . ASP B 1 31 ? 7.016 -19.125 -6.93 1 96.25 31 ASP B O 1
ATOM 1461 N N . ILE B 1 32 ? 6.848 -21.094 -7.945 1 96.81 32 ILE B N 1
ATOM 1462 C CA . ILE B 1 32 ? 5.781 -21.578 -7.07 1 96.81 32 ILE B CA 1
ATOM 1463 C C . ILE B 1 32 ? 6.258 -21.562 -5.621 1 96.81 32 ILE B C 1
ATOM 1465 O O . ILE B 1 32 ? 5.477 -21.281 -4.707 1 96.81 32 ILE B O 1
ATOM 1469 N N . GLU B 1 33 ? 7.469 -21.844 -5.398 1 97.94 33 GLU B N 1
ATOM 1470 C CA . GLU B 1 33 ? 7.961 -21.875 -4.027 1 97.94 33 GLU B CA 1
ATOM 1471 C C . GLU B 1 33 ? 8.016 -20.469 -3.438 1 97.94 33 GLU B C 1
ATOM 1473 O O . GLU B 1 33 ? 7.719 -20.266 -2.258 1 97.94 33 GLU B O 1
ATOM 1478 N N . LYS B 1 34 ? 8.438 -19.578 -4.258 1 97.38 34 LYS B N 1
ATOM 1479 C CA . LYS B 1 34 ? 8.445 -18.188 -3.818 1 97.38 34 LYS B CA 1
ATOM 1480 C C . LYS B 1 34 ? 7.031 -17.688 -3.547 1 97.38 34 LYS B C 1
ATOM 1482 O O . LYS B 1 34 ? 6.785 -17.016 -2.543 1 97.38 34 LYS B O 1
ATOM 1487 N N . VAL B 1 35 ? 6.098 -18.016 -4.402 1 98.38 35 VAL B N 1
ATOM 1488 C CA . VAL B 1 35 ? 4.707 -17.609 -4.23 1 98.38 35 VAL B CA 1
ATOM 1489 C C . VAL B 1 35 ? 4.133 -18.266 -2.973 1 98.38 35 VAL B C 1
ATOM 1491 O O . VAL B 1 35 ? 3.449 -17.609 -2.184 1 98.38 35 VAL B O 1
ATOM 1494 N N . ARG B 1 36 ? 4.426 -19.531 -2.73 1 98.56 36 ARG B N 1
ATOM 1495 C CA . ARG B 1 36 ? 3.967 -20.219 -1.524 1 98.56 36 ARG B CA 1
ATOM 1496 C C . ARG B 1 36 ? 4.465 -19.5 -0.271 1 98.56 36 ARG B C 1
ATOM 1498 O O . ARG B 1 36 ? 3.703 -19.297 0.677 1 98.56 36 ARG B O 1
ATOM 1505 N N . ARG B 1 37 ? 5.691 -19.125 -0.266 1 98.38 37 ARG B N 1
ATOM 1506 C CA . ARG B 1 37 ? 6.258 -18.406 0.867 1 98.38 37 ARG B CA 1
ATOM 1507 C C . ARG B 1 37 ? 5.547 -17.078 1.071 1 98.38 37 ARG B C 1
ATOM 1509 O O . ARG B 1 37 ? 5.258 -16.688 2.205 1 98.38 37 ARG B O 1
ATOM 1516 N N . GLY B 1 38 ? 5.332 -16.391 -0.022 1 98.31 38 GLY B N 1
ATOM 1517 C CA . GLY B 1 38 ? 4.625 -15.125 0.046 1 98.31 38 GLY B CA 1
ATOM 1518 C C . GLY B 1 38 ? 3.213 -15.258 0.584 1 98.31 38 GLY B C 1
ATOM 1519 O O . GLY B 1 38 ? 2.799 -14.477 1.448 1 98.31 38 GLY B O 1
ATOM 1520 N N . VAL B 1 39 ? 2.523 -16.219 0.081 1 98.81 39 VAL B N 1
ATOM 1521 C CA . VAL B 1 39 ? 1.148 -16.469 0.508 1 98.81 39 VAL B CA 1
ATOM 1522 C C . VAL B 1 39 ? 1.128 -16.859 1.982 1 98.81 39 VAL B C 1
ATOM 1524 O O . VAL B 1 39 ? 0.345 -16.328 2.768 1 98.81 39 VAL B O 1
ATOM 1527 N N . ARG B 1 40 ? 1.959 -17.75 2.34 1 98.69 40 ARG B N 1
ATOM 1528 C CA . ARG B 1 40 ? 2.033 -18.219 3.719 1 98.69 40 ARG B CA 1
ATOM 1529 C C . ARG B 1 40 ? 2.312 -17.062 4.676 1 98.69 40 ARG B C 1
ATOM 1531 O O . ARG B 1 40 ? 1.656 -16.938 5.711 1 98.69 40 ARG B O 1
ATOM 1538 N N . HIS B 1 41 ? 3.264 -16.297 4.34 1 98.5 41 HIS B N 1
ATOM 1539 C CA . HIS B 1 41 ? 3.613 -15.164 5.191 1 98.5 41 HIS B CA 1
ATOM 1540 C C . HIS B 1 41 ? 2.404 -14.266 5.441 1 98.5 41 HIS B C 1
ATOM 1542 O O . HIS B 1 41 ? 2.111 -13.922 6.586 1 98.5 41 HIS B O 1
ATOM 1548 N N . LEU B 1 42 ? 1.729 -13.898 4.371 1 98.44 42 LEU B N 1
ATOM 1549 C CA . LEU B 1 42 ? 0.597 -12.992 4.539 1 98.44 42 LEU B CA 1
ATOM 1550 C C . LEU B 1 42 ? -0.501 -13.648 5.371 1 98.44 42 LEU B C 1
ATOM 1552 O O . LEU B 1 42 ? -1.12 -12.992 6.215 1 98.44 42 LEU B O 1
ATOM 1556 N N . LEU B 1 43 ? -0.727 -14.898 5.16 1 98.62 43 LEU B N 1
ATOM 1557 C CA . LEU B 1 43 ? -1.729 -15.625 5.934 1 98.62 43 LEU B CA 1
ATOM 1558 C C . LEU B 1 43 ? -1.368 -15.633 7.414 1 98.62 43 LEU B C 1
ATOM 1560 O O . LEU B 1 43 ? -2.252 -15.688 8.273 1 98.62 43 LEU B O 1
ATOM 1564 N N . GLU B 1 44 ? -0.136 -15.508 7.707 1 98.06 44 GLU B N 1
ATOM 1565 C CA . GLU B 1 44 ? 0.338 -15.555 9.086 1 98.06 44 GLU B CA 1
ATOM 1566 C C . GLU B 1 44 ? 0.572 -14.148 9.641 1 98.06 44 GLU B C 1
ATOM 1568 O O . GLU B 1 44 ? 0.95 -13.992 10.797 1 98.06 44 GLU B O 1
ATOM 1573 N N . SER B 1 45 ? 0.402 -13.148 8.867 1 97.69 45 SER B N 1
ATOM 1574 C CA . SER B 1 45 ? 0.674 -11.766 9.25 1 97.69 45 SER B CA 1
ATOM 1575 C C . SER B 1 45 ? -0.543 -10.883 9.023 1 97.69 45 SER B C 1
ATOM 1577 O O . SER B 1 45 ? -0.508 -9.977 8.188 1 97.69 45 SER B O 1
ATOM 1579 N N . PRO B 1 46 ? -1.56 -11.023 9.852 1 95.81 46 PRO B N 1
ATOM 1580 C CA . PRO B 1 46 ? -2.82 -10.312 9.633 1 95.81 46 PRO B CA 1
ATOM 1581 C C . PRO B 1 46 ? -2.666 -8.797 9.742 1 95.81 46 PRO B C 1
ATOM 1583 O O . PRO B 1 46 ? -3.545 -8.055 9.297 1 95.81 46 PRO B O 1
ATOM 1586 N N . GLU B 1 47 ? -1.604 -8.297 10.289 1 95.56 47 GLU B N 1
ATOM 1587 C CA . GLU B 1 47 ? -1.371 -6.863 10.398 1 95.56 47 GLU B CA 1
ATOM 1588 C C . GLU B 1 47 ? -0.936 -6.273 9.055 1 95.56 47 GLU B C 1
ATOM 1590 O O . GLU B 1 47 ? -1 -5.059 8.852 1 95.56 47 GLU B O 1
ATOM 1595 N N . GLU B 1 48 ? -0.514 -7.184 8.109 1 97.38 48 GLU B N 1
ATOM 1596 C CA . GLU B 1 48 ? 0.032 -6.711 6.84 1 97.38 48 GLU B CA 1
ATOM 1597 C C . GLU B 1 48 ? -1.013 -6.785 5.73 1 97.38 48 GLU B C 1
ATOM 1599 O O . GLU B 1 48 ? -0.884 -6.113 4.703 1 97.38 48 GLU B O 1
ATOM 1604 N N . GLY B 1 49 ? -1.942 -7.629 5.906 1 98 49 GLY B N 1
ATOM 1605 C CA . GLY B 1 49 ? -2.957 -7.82 4.879 1 98 49 GLY B CA 1
ATOM 1606 C C . GLY B 1 49 ? -3.844 -9.023 5.137 1 98 49 GLY B C 1
ATOM 1607 O O . GLY B 1 49 ? -3.746 -9.664 6.188 1 98 49 GLY B O 1
ATOM 1608 N N . VAL B 1 50 ? -4.715 -9.273 4.141 1 98.56 50 VAL B N 1
ATOM 1609 C CA . VAL B 1 50 ? -5.691 -10.344 4.305 1 98.56 50 VAL B CA 1
ATOM 1610 C C . VAL B 1 50 ? -6.074 -10.906 2.939 1 98.56 50 VAL B C 1
ATOM 1612 O O . VAL B 1 50 ? -6.109 -10.172 1.947 1 98.56 50 VAL B O 1
ATOM 1615 N N . TYR B 1 51 ? -6.316 -12.219 2.926 1 98.88 51 TYR B N 1
ATOM 1616 C CA . TYR B 1 51 ? -6.984 -12.852 1.795 1 98.88 51 TYR B CA 1
ATOM 1617 C C . TYR B 1 51 ? -8.477 -13.016 2.066 1 98.88 51 TYR B C 1
ATOM 1619 O O . TYR B 1 51 ? -8.867 -13.57 3.096 1 98.88 51 TYR B O 1
ATOM 1627 N N . TYR B 1 52 ? -9.258 -12.523 1.15 1 98.88 52 TYR B N 1
ATOM 1628 C CA . TYR B 1 52 ? -10.664 -12.93 1.082 1 98.88 52 TYR B CA 1
ATOM 1629 C C . TYR B 1 52 ? -10.875 -13.977 0 1 98.88 52 TYR B C 1
ATOM 1631 O O . TYR B 1 52 ? -10.43 -13.805 -1.139 1 98.88 52 TYR B O 1
ATOM 1639 N N . ILE B 1 53 ? -11.531 -15.055 0.353 1 98.81 53 ILE B N 1
ATOM 1640 C CA . ILE B 1 53 ? -11.688 -16.125 -0.628 1 98.81 53 ILE B CA 1
ATOM 1641 C C . ILE B 1 53 ? -13.172 -16.469 -0.777 1 98.81 53 ILE B C 1
ATOM 1643 O O . ILE B 1 53 ? -13.977 -16.156 0.103 1 98.81 53 ILE B O 1
ATOM 1647 N N . CYS B 1 54 ? -13.469 -17.031 -1.893 1 98.81 54 CYS B N 1
ATOM 1648 C CA . CYS B 1 54 ? -14.797 -17.562 -2.182 1 98.81 54 CYS B CA 1
ATOM 1649 C C . CYS B 1 54 ? -14.75 -19.078 -2.389 1 98.81 54 CYS B C 1
ATOM 1651 O O . CYS B 1 54 ? -13.93 -19.578 -3.158 1 98.81 54 CYS B O 1
ATOM 1653 N N . GLU B 1 55 ? -15.57 -19.75 -1.691 1 98.19 55 GLU B N 1
ATOM 1654 C CA . GLU B 1 55 ? -15.711 -21.203 -1.813 1 98.19 55 GLU B CA 1
ATOM 1655 C C . GLU B 1 55 ? -17.078 -21.578 -2.381 1 98.19 55 GLU B C 1
ATOM 1657 O O . GLU B 1 55 ? -18.094 -20.984 -2.004 1 98.19 55 GLU B O 1
ATOM 1662 N N . ILE B 1 56 ? -17.031 -22.469 -3.34 1 97.5 56 ILE B N 1
ATOM 1663 C CA . ILE B 1 56 ? -18.234 -23.109 -3.848 1 97.5 56 ILE B CA 1
ATOM 1664 C C . ILE B 1 56 ? -18.078 -24.625 -3.785 1 97.5 56 ILE B C 1
ATOM 1666 O O . ILE B 1 56 ? -17.141 -25.188 -4.363 1 97.5 56 ILE B O 1
ATOM 1670 N N . ASP B 1 57 ? -18.953 -25.344 -3.066 1 95.44 57 ASP B N 1
ATOM 1671 C CA . ASP B 1 57 ? -18.906 -26.797 -2.883 1 95.44 57 ASP B CA 1
ATOM 1672 C C . ASP B 1 57 ? -17.547 -27.219 -2.342 1 95.44 57 ASP B C 1
ATOM 1674 O O . ASP B 1 57 ? -16.906 -28.141 -2.887 1 95.44 57 ASP B O 1
ATOM 1678 N N . GLU B 1 58 ? -16.953 -26.422 -1.403 1 94.31 58 GLU B N 1
ATOM 1679 C CA . GLU B 1 58 ? -15.734 -26.688 -0.652 1 94.31 58 GLU B CA 1
ATOM 1680 C C . GLU B 1 58 ? -14.5 -26.516 -1.526 1 94.31 58 GLU B C 1
ATOM 1682 O O . GLU B 1 58 ? -13.398 -26.922 -1.148 1 94.31 58 GLU B O 1
ATOM 1687 N N . TYR B 1 59 ? -14.758 -25.969 -2.688 1 97.06 59 TYR B N 1
ATOM 1688 C CA . TYR B 1 59 ? -13.664 -25.656 -3.602 1 97.06 59 TYR B CA 1
ATOM 1689 C C . TYR B 1 59 ? -13.422 -24.141 -3.664 1 97.06 59 TYR B C 1
ATOM 1691 O O . TYR B 1 59 ? -14.359 -23.375 -3.855 1 97.06 59 TYR B O 1
ATOM 1699 N N . ILE B 1 60 ? -12.188 -23.734 -3.398 1 98.56 60 ILE B N 1
ATOM 1700 C CA . ILE B 1 60 ? -11.852 -22.312 -3.498 1 98.56 60 ILE B CA 1
ATOM 1701 C C . ILE B 1 60 ? -11.828 -21.891 -4.965 1 98.56 60 ILE B C 1
ATOM 1703 O O . ILE B 1 60 ? -11.016 -22.391 -5.75 1 98.56 60 ILE B O 1
ATOM 1707 N N . VAL B 1 61 ? -12.656 -20.938 -5.336 1 98.75 61 VAL B N 1
ATOM 1708 C CA . VAL B 1 61 ? -12.852 -20.656 -6.754 1 98.75 61 VAL B CA 1
ATOM 1709 C C . VAL B 1 61 ? -12.312 -19.266 -7.082 1 98.75 61 VAL B C 1
ATOM 1711 O O . VAL B 1 61 ? -12.188 -18.891 -8.258 1 98.75 61 VAL B O 1
ATOM 1714 N N . GLY B 1 62 ? -11.969 -18.438 -6.055 1 98.81 62 GLY B N 1
ATOM 1715 C CA . GLY B 1 62 ? -11.438 -17.109 -6.27 1 98.81 62 GLY B CA 1
ATOM 1716 C C . GLY B 1 62 ? -10.93 -16.453 -4.996 1 98.81 62 GLY B C 1
ATOM 1717 O O . GLY B 1 62 ? -11.227 -16.922 -3.893 1 98.81 62 GLY B O 1
ATOM 1718 N N . PHE B 1 63 ? -10.164 -15.422 -5.195 1 98.88 63 PHE B N 1
ATOM 1719 C CA . PHE B 1 63 ? -9.664 -14.656 -4.055 1 98.88 63 PHE B CA 1
ATOM 1720 C C . PHE B 1 63 ? -9.469 -13.195 -4.426 1 98.88 63 PHE B C 1
ATOM 1722 O O . PHE B 1 63 ? -9.422 -12.844 -5.609 1 98.88 63 PHE B O 1
ATOM 1729 N N . ILE B 1 64 ? -9.461 -12.359 -3.498 1 98.81 64 ILE B N 1
ATOM 1730 C CA . ILE B 1 64 ? -8.914 -11.008 -3.514 1 98.81 64 ILE B CA 1
ATOM 1731 C C . ILE B 1 64 ? -7.883 -10.852 -2.4 1 98.81 64 ILE B C 1
ATOM 1733 O O . ILE B 1 64 ? -8.141 -11.219 -1.251 1 98.81 64 ILE B O 1
ATOM 1737 N N . MET B 1 65 ? -6.703 -10.445 -2.76 1 98.81 65 MET B N 1
ATOM 1738 C CA . MET B 1 65 ? -5.668 -10.125 -1.779 1 98.81 65 MET B CA 1
ATOM 1739 C C . MET B 1 65 ? -5.664 -8.633 -1.466 1 98.81 65 MET B C 1
ATOM 1741 O O . MET B 1 65 ? -5.668 -7.805 -2.377 1 98.81 65 MET B O 1
ATOM 1745 N N . VAL B 1 66 ? -5.711 -8.289 -0.216 1 98.62 66 VAL B N 1
ATOM 1746 C CA . VAL B 1 66 ? -5.668 -6.918 0.279 1 98.62 66 VAL B CA 1
ATOM 1747 C C . VAL B 1 66 ? -4.414 -6.719 1.132 1 98.62 66 VAL B C 1
ATOM 1749 O O . VAL B 1 66 ? -4.188 -7.453 2.094 1 98.62 66 VAL B O 1
ATOM 1752 N N . PHE B 1 67 ? -3.562 -5.781 0.809 1 98.12 67 PHE B N 1
ATOM 1753 C CA . PHE B 1 67 ? -2.525 -5.375 1.751 1 98.12 67 PHE B CA 1
ATOM 1754 C C . PHE B 1 67 ? -2.879 -4.047 2.41 1 98.12 67 PHE B C 1
ATOM 1756 O O . PHE B 1 67 ? -3.658 -3.266 1.861 1 98.12 67 PHE B O 1
ATOM 1763 N N . PHE B 1 68 ? -2.279 -3.854 3.566 1 97.94 68 PHE B N 1
ATOM 1764 C CA . PHE B 1 68 ? -2.635 -2.678 4.355 1 97.94 68 PHE B CA 1
ATOM 1765 C C . PHE B 1 68 ? -1.551 -1.611 4.25 1 97.94 68 PHE B C 1
ATOM 1767 O O . PHE B 1 68 ? -0.359 -1.922 4.297 1 97.94 68 PHE B O 1
ATOM 1774 N N . GLU B 1 69 ? -1.987 -0.426 4.039 1 97.25 69 GLU B N 1
ATOM 1775 C CA . GLU B 1 69 ? -1.164 0.753 4.285 1 97.25 69 GLU B CA 1
ATOM 1776 C C . GLU B 1 69 ? -1.438 1.341 5.668 1 97.25 69 GLU B C 1
ATOM 1778 O O . GLU B 1 69 ? -2.549 1.803 5.941 1 97.25 69 GLU B O 1
ATOM 1783 N N . TRP B 1 70 ? -0.459 1.382 6.488 1 96.25 70 TRP B N 1
ATOM 1784 C CA . TRP B 1 70 ? -0.621 2.08 7.758 1 96.25 70 TRP B CA 1
ATOM 1785 C C . TRP B 1 70 ? -0.564 3.592 7.562 1 96.25 70 TRP B C 1
ATOM 1787 O O . TRP B 1 70 ? 0.341 4.102 6.898 1 96.25 70 TRP B O 1
ATOM 1797 N N . SER B 1 71 ? -1.524 4.273 8.125 1 94.94 71 SER B N 1
ATOM 1798 C CA . SER B 1 71 ? -1.573 5.73 8.125 1 94.94 71 SER B CA 1
ATOM 1799 C C . SER B 1 71 ? -1.292 6.293 9.516 1 94.94 71 SER B C 1
ATOM 1801 O O . SER B 1 71 ? -2.072 6.082 10.445 1 94.94 71 SER B O 1
ATOM 1803 N N . ASP B 1 72 ? -0.27 7.047 9.641 1 96.19 72 ASP B N 1
ATOM 1804 C CA . ASP B 1 72 ? 0.073 7.672 10.914 1 96.19 72 ASP B CA 1
ATOM 1805 C C . ASP B 1 72 ? -0.946 8.742 11.289 1 96.19 72 ASP B C 1
ATOM 1807 O O . ASP B 1 72 ? -1.199 8.977 12.477 1 96.19 72 ASP B O 1
ATOM 1811 N N . TRP B 1 73 ? -1.487 9.414 10.297 1 94.94 73 TRP B N 1
ATOM 1812 C CA . TRP B 1 73 ? -2.436 10.492 10.555 1 94.94 73 TRP B CA 1
ATOM 1813 C C . TRP B 1 73 ? -3.75 9.945 11.094 1 94.94 73 TRP B C 1
ATOM 1815 O O . TRP B 1 73 ? -4.371 10.555 11.969 1 94.94 73 TRP B O 1
ATOM 1825 N N . ARG B 1 74 ? -4.152 8.781 10.633 1 93.25 74 ARG B N 1
ATOM 1826 C CA . ARG B 1 74 ? -5.434 8.195 11.016 1 93.25 74 ARG B CA 1
ATOM 1827 C C . ARG B 1 74 ? -5.25 7.129 12.086 1 93.25 74 ARG B C 1
ATOM 1829 O O . ARG B 1 74 ? -6.227 6.664 12.68 1 93.25 74 ARG B O 1
ATOM 1836 N N . ALA B 1 75 ? -3.988 6.746 12.312 1 95.56 75 ALA B N 1
ATOM 1837 C CA . ALA B 1 75 ? -3.68 5.641 13.211 1 95.56 75 ALA B CA 1
ATOM 1838 C C . ALA B 1 75 ? -4.496 4.398 12.859 1 95.56 75 ALA B C 1
ATOM 1840 O O . ALA B 1 75 ? -5.137 3.803 13.727 1 95.56 75 ALA B O 1
ATOM 1841 N N . GLY B 1 76 ? -4.453 4.035 11.648 1 95.19 76 GLY B N 1
ATOM 1842 C CA . GLY B 1 76 ? -5.211 2.908 11.125 1 95.19 76 GLY B CA 1
ATOM 1843 C C . GLY B 1 76 ? -4.805 2.521 9.711 1 95.19 76 GLY B C 1
ATOM 1844 O O . GLY B 1 76 ? -3.955 3.174 9.102 1 95.19 76 GLY B O 1
ATOM 1845 N N . ASN B 1 77 ? -5.441 1.462 9.203 1 96.75 77 ASN B N 1
ATOM 1846 C CA . ASN B 1 77 ? -5.059 0.898 7.91 1 96.75 77 ASN B CA 1
ATOM 1847 C C . ASN B 1 77 ? -5.969 1.394 6.789 1 96.75 77 ASN B C 1
ATOM 1849 O O . ASN B 1 77 ? -7.184 1.508 6.977 1 96.75 77 ASN B O 1
ATOM 1853 N N . LEU B 1 78 ? -5.375 1.68 5.676 1 97.12 78 LEU B N 1
ATOM 1854 C CA . LEU B 1 78 ? -6.07 1.748 4.395 1 97.12 78 LEU B CA 1
ATOM 1855 C C . LEU B 1 78 ? -6.004 0.409 3.666 1 97.12 78 LEU B C 1
ATOM 1857 O O . LEU B 1 78 ? -4.973 -0.269 3.697 1 97.12 78 LEU B O 1
ATOM 1861 N N . TYR B 1 79 ? -7.117 0.043 3.012 1 98.31 79 TYR B N 1
ATOM 1862 C CA . TYR B 1 79 ? -7.191 -1.213 2.275 1 98.31 79 TYR B CA 1
ATOM 1863 C C . TYR B 1 79 ? -6.754 -1.024 0.828 1 98.31 79 TYR B C 1
ATOM 1865 O O . TYR B 1 79 ? -7.293 -0.175 0.115 1 98.31 79 TYR B O 1
ATOM 1873 N N . TYR B 1 80 ? -5.805 -1.768 0.387 1 98.56 80 TYR B N 1
ATOM 1874 C CA . TYR B 1 80 ? -5.422 -1.807 -1.02 1 98.56 80 TYR B CA 1
ATOM 1875 C C . TYR B 1 80 ? -5.863 -3.113 -1.669 1 98.56 80 TYR B C 1
ATOM 1877 O O . TYR B 1 80 ? -5.383 -4.188 -1.303 1 98.56 80 TYR B O 1
ATOM 1885 N N . ILE B 1 81 ? -6.77 -3.035 -2.607 1 98.12 81 ILE B N 1
ATOM 1886 C CA . ILE B 1 81 ? -7.105 -4.188 -3.436 1 98.12 81 ILE B CA 1
ATOM 1887 C C . ILE B 1 81 ? -5.992 -4.438 -4.449 1 98.12 81 ILE B C 1
ATOM 1889 O O . ILE B 1 81 ? -5.766 -3.621 -5.344 1 98.12 81 ILE B O 1
ATOM 1893 N N . ASP B 1 82 ? -5.332 -5.508 -4.328 1 96 82 ASP B N 1
ATOM 1894 C CA . ASP B 1 82 ? -4.145 -5.742 -5.145 1 96 82 ASP B CA 1
ATOM 1895 C C . ASP B 1 82 ? -4.383 -6.871 -6.148 1 96 82 ASP B C 1
ATOM 1897 O O . ASP B 1 82 ? -4.758 -6.617 -7.293 1 96 82 ASP B O 1
ATOM 1901 N N . SER B 1 83 ? -4.355 -8.117 -5.742 1 96.69 83 SER B N 1
ATOM 1902 C CA . SER B 1 83 ? -4.52 -9.273 -6.617 1 96.69 83 SER B CA 1
ATOM 1903 C C . SER B 1 83 ? -5.914 -9.875 -6.484 1 96.69 83 SER B C 1
ATOM 1905 O O . SER B 1 83 ? -6.465 -9.945 -5.383 1 96.69 83 SER B O 1
ATOM 1907 N N . ALA B 1 84 ? -6.383 -10.258 -7.578 1 97.75 84 ALA B N 1
ATOM 1908 C CA . ALA B 1 84 ? -7.668 -10.953 -7.613 1 97.75 84 ALA B CA 1
ATOM 1909 C C . ALA B 1 84 ? -7.699 -11.992 -8.734 1 97.75 84 ALA B C 1
ATOM 1911 O O . ALA B 1 84 ? -7.184 -11.75 -9.828 1 97.75 84 ALA B O 1
ATOM 1912 N N . TYR B 1 85 ? -8.297 -13.039 -8.398 1 98.5 85 TYR B N 1
ATOM 1913 C CA . TYR B 1 85 ? -8.43 -14.109 -9.383 1 98.5 85 TYR B CA 1
ATOM 1914 C C . TYR B 1 85 ? -9.703 -14.906 -9.164 1 98.5 85 TYR B C 1
ATOM 1916 O O . TYR B 1 85 ? -10.078 -15.188 -8.016 1 98.5 85 TYR B O 1
ATOM 1924 N N . THR B 1 86 ? -10.352 -15.211 -10.227 1 98.5 86 THR B N 1
ATOM 1925 C CA . THR B 1 86 ? -11.461 -16.156 -10.273 1 98.5 86 THR B CA 1
ATOM 1926 C C . THR B 1 86 ? -11.172 -17.281 -11.281 1 98.5 86 THR B C 1
ATOM 1928 O O . THR B 1 86 ? -10.852 -17 -12.438 1 98.5 86 THR B O 1
ATOM 1931 N N . ARG B 1 87 ? -11.281 -18.5 -10.812 1 98.44 87 ARG B N 1
ATOM 1932 C CA . ARG B 1 87 ? -11.086 -19.625 -11.727 1 98.44 87 ARG B CA 1
ATOM 1933 C C . ARG B 1 87 ? -11.992 -19.484 -12.953 1 98.44 87 ARG B C 1
ATOM 1935 O O . ARG B 1 87 ? -13.156 -19.125 -12.828 1 98.44 87 ARG B O 1
ATOM 1942 N N . PRO B 1 88 ? -11.477 -19.828 -14.086 1 97.81 88 PRO B N 1
ATOM 1943 C CA . PRO B 1 88 ? -12.188 -19.594 -15.344 1 97.81 88 PRO B CA 1
ATOM 1944 C C . PRO B 1 88 ? -13.594 -20.172 -15.344 1 97.81 88 PRO B C 1
ATOM 1946 O O . PRO B 1 88 ? -14.547 -19.516 -15.781 1 97.81 88 PRO B O 1
ATOM 1949 N N . ALA B 1 89 ? -13.805 -21.328 -14.828 1 97.38 89 ALA B N 1
ATOM 1950 C CA . ALA B 1 89 ? -15.094 -22.031 -14.852 1 97.38 89 ALA B CA 1
ATOM 1951 C C . ALA B 1 89 ? -16.125 -21.297 -14.016 1 97.38 89 ALA B C 1
ATOM 1953 O O . ALA B 1 89 ? -17.328 -21.562 -14.125 1 97.38 89 ALA B O 1
ATOM 1954 N N . TYR B 1 90 ? -15.711 -20.375 -13.242 1 97.75 90 TYR B N 1
ATOM 1955 C CA . TYR B 1 90 ? -16.625 -19.734 -12.297 1 97.75 90 TYR B CA 1
ATOM 1956 C C . TYR B 1 90 ? -16.75 -18.25 -12.578 1 97.75 90 TYR B C 1
ATOM 1958 O O . TYR B 1 90 ? -17.297 -17.5 -11.766 1 97.75 90 TYR B O 1
ATOM 1966 N N . ARG B 1 91 ? -16.234 -17.766 -13.695 1 96 91 ARG B N 1
ATOM 1967 C CA . ARG B 1 91 ? -16.328 -16.359 -14.07 1 96 91 ARG B CA 1
ATOM 1968 C C . ARG B 1 91 ? -17.734 -16.016 -14.531 1 96 91 ARG B C 1
ATOM 1970 O O . ARG B 1 91 ? -18.516 -16.891 -14.891 1 96 91 ARG B O 1
ATOM 1977 N N . ASN B 1 92 ? -18.062 -14.75 -14.305 1 93.12 92 ASN B N 1
ATOM 1978 C CA . ASN B 1 92 ? -19.391 -14.227 -14.617 1 93.12 92 ASN B CA 1
ATOM 1979 C C . ASN B 1 92 ? -20.469 -14.812 -13.703 1 93.12 92 ASN B C 1
ATOM 1981 O O . ASN B 1 92 ? -21.594 -15.031 -14.133 1 93.12 92 ASN B O 1
ATOM 1985 N N . GLN B 1 93 ? -20.078 -15.227 -12.57 1 95.25 93 GLN B N 1
ATOM 1986 C CA . GLN B 1 93 ? -20.984 -15.758 -11.555 1 95.25 93 GLN B CA 1
ATOM 1987 C C . GLN B 1 93 ? -20.891 -14.945 -10.258 1 95.25 93 GLN B C 1
ATOM 1989 O O . GLN B 1 93 ? -21.125 -15.477 -9.172 1 95.25 93 GLN B O 1
ATOM 1994 N N . HIS B 1 94 ? -20.422 -13.695 -10.289 1 96.31 94 HIS B N 1
ATOM 1995 C CA . HIS B 1 94 ? -20.438 -12.711 -9.211 1 96.31 94 HIS B CA 1
ATOM 1996 C C . HIS B 1 94 ? -19.422 -13.078 -8.125 1 96.31 94 HIS B C 1
ATOM 1998 O O . HIS B 1 94 ? -19.578 -12.672 -6.973 1 96.31 94 HIS B O 1
ATOM 2004 N N . VAL B 1 95 ? -18.453 -13.938 -8.492 1 98.06 95 VAL B N 1
ATOM 2005 C CA . VAL B 1 95 ? -17.438 -14.352 -7.512 1 98.06 95 VAL B CA 1
ATOM 2006 C C . VAL B 1 95 ? -16.641 -13.133 -7.059 1 98.06 95 VAL B C 1
ATOM 2008 O O . VAL B 1 95 ? -16.594 -12.828 -5.863 1 98.06 95 VAL B O 1
ATOM 2011 N N . PHE B 1 96 ? -16.109 -12.367 -7.934 1 98 96 PHE B N 1
ATOM 2012 C CA . PHE B 1 96 ? -15.289 -11.211 -7.602 1 98 96 PHE B CA 1
ATOM 2013 C C . PHE B 1 96 ? -16.094 -10.195 -6.801 1 98 96 PHE B C 1
ATOM 2015 O O . PHE B 1 96 ? -15.656 -9.742 -5.742 1 98 96 PHE B O 1
ATOM 2022 N N . SER B 1 97 ? -17.266 -9.875 -7.301 1 97.88 97 SER B N 1
ATOM 2023 C CA . SER B 1 97 ? -18.078 -8.852 -6.645 1 97.88 97 SER B CA 1
ATOM 2024 C C . SER B 1 97 ? -18.453 -9.281 -5.23 1 97.88 97 SER B C 1
ATOM 2026 O O . SER B 1 97 ? -18.516 -8.445 -4.32 1 97.88 97 SER B O 1
ATOM 2028 N N . SER B 1 98 ? -18.734 -10.562 -5.047 1 98.38 98 SER B N 1
ATOM 2029 C CA . SER B 1 98 ? -19.078 -11.062 -3.723 1 98.38 98 SER B CA 1
ATOM 2030 C C . SER B 1 98 ? -17.922 -10.938 -2.752 1 98.38 98 SER B C 1
ATOM 2032 O O . SER B 1 98 ? -18.094 -10.539 -1.6 1 98.38 98 SER B O 1
ATOM 2034 N N . ILE B 1 99 ? -16.734 -11.312 -3.215 1 98.75 99 ILE B N 1
ATOM 2035 C CA . ILE B 1 99 ? -15.547 -11.195 -2.369 1 98.75 99 ILE B CA 1
ATOM 2036 C C . ILE B 1 99 ? -15.281 -9.719 -2.064 1 98.75 99 ILE B C 1
ATOM 2038 O O . ILE B 1 99 ? -15.047 -9.352 -0.912 1 98.75 99 ILE B O 1
ATOM 2042 N N . PHE B 1 100 ? -15.367 -8.852 -3.1 1 98.69 100 PHE B N 1
ATOM 2043 C CA . PHE B 1 100 ? -15.102 -7.422 -2.953 1 98.69 100 PHE B CA 1
ATOM 2044 C C . PHE B 1 100 ? -16.031 -6.797 -1.928 1 98.69 100 PHE B C 1
ATOM 2046 O O . PHE B 1 100 ? -15.617 -5.965 -1.122 1 98.69 100 PHE B O 1
ATOM 2053 N N . ARG B 1 101 ? -17.234 -7.152 -1.899 1 98.06 101 ARG B N 1
ATOM 2054 C CA . ARG B 1 101 ? -18.219 -6.582 -0.982 1 98.06 101 ARG B CA 1
ATOM 2055 C C . ARG B 1 101 ? -17.859 -6.891 0.467 1 98.06 101 ARG B C 1
ATOM 2057 O O . ARG B 1 101 ? -18.109 -6.082 1.361 1 98.06 101 ARG B O 1
ATOM 2064 N N . GLN B 1 102 ? -17.344 -8.062 0.678 1 98.31 102 GLN B N 1
ATOM 2065 C CA . GLN B 1 102 ? -16.891 -8.367 2.027 1 98.31 102 GLN B CA 1
ATOM 2066 C C . GLN B 1 102 ? -15.742 -7.445 2.438 1 98.31 102 GLN B C 1
ATOM 2068 O O . GLN B 1 102 ? -15.734 -6.906 3.547 1 98.31 102 GLN B O 1
ATOM 2073 N N . ALA B 1 103 ? -14.734 -7.297 1.568 1 98.38 103 ALA B N 1
ATOM 2074 C CA . ALA B 1 103 ? -13.633 -6.371 1.838 1 98.38 103 ALA B CA 1
ATOM 2075 C C . ALA B 1 103 ? -14.156 -4.953 2.062 1 98.38 103 ALA B C 1
ATOM 2077 O O . ALA B 1 103 ? -13.703 -4.254 2.969 1 98.38 103 ALA B O 1
ATOM 2078 N N . TYR B 1 104 ? -15.086 -4.574 1.224 1 98.12 104 TYR B N 1
ATOM 2079 C CA . TYR B 1 104 ? -15.727 -3.264 1.313 1 98.12 104 TYR B CA 1
ATOM 2080 C C . TYR B 1 104 ? -16.375 -3.07 2.676 1 98.12 104 TYR B C 1
ATOM 2082 O O . TYR B 1 104 ? -16.172 -2.043 3.328 1 98.12 104 TYR B O 1
ATOM 2090 N N . SER B 1 105 ? -17.141 -4.023 3.094 1 97.88 105 SER B N 1
ATOM 2091 C CA . SER B 1 105 ? -17.812 -3.965 4.383 1 97.88 105 SER B CA 1
ATOM 2092 C C . SER B 1 105 ? -16.812 -3.848 5.531 1 97.88 105 SER B C 1
ATOM 2094 O O . SER B 1 105 ? -17.031 -3.08 6.473 1 97.88 105 SER B O 1
ATOM 2096 N N . ASP B 1 106 ? -15.758 -4.613 5.516 1 97.81 106 ASP B N 1
ATOM 2097 C CA . ASP B 1 106 ? -14.727 -4.551 6.547 1 97.81 106 ASP B CA 1
ATOM 2098 C C . ASP B 1 106 ? -14.086 -3.166 6.602 1 97.81 106 ASP B C 1
ATOM 2100 O O . ASP B 1 106 ? -13.93 -2.59 7.684 1 97.81 106 ASP B O 1
ATOM 2104 N N . ALA B 1 107 ? -13.695 -2.676 5.449 1 97.56 107 ALA B N 1
ATOM 2105 C CA . ALA B 1 107 ? -13.078 -1.352 5.383 1 97.56 107 ALA B CA 1
ATOM 2106 C C . ALA B 1 107 ? -14.039 -0.279 5.898 1 97.56 107 ALA B C 1
ATOM 2108 O O . ALA B 1 107 ? -13.625 0.634 6.617 1 97.56 107 ALA B O 1
ATOM 2109 N N . GLN B 1 108 ? -15.266 -0.372 5.477 1 96.75 108 GLN B N 1
ATOM 2110 C CA . GLN B 1 108 ? -16.281 0.579 5.93 1 96.75 108 GLN B CA 1
ATOM 2111 C C . GLN B 1 108 ? -16.438 0.532 7.449 1 96.75 108 GLN B C 1
ATOM 2113 O O . GLN B 1 108 ? -16.531 1.574 8.102 1 96.75 108 GLN B O 1
ATOM 2118 N N . SER B 1 109 ? -16.484 -0.637 8.023 1 96.12 109 SER B N 1
ATOM 2119 C CA . SER B 1 109 ? -16.625 -0.807 9.469 1 96.12 109 SER B CA 1
ATOM 2120 C C . SER B 1 109 ? -15.445 -0.212 10.219 1 96.12 109 SER B C 1
ATOM 2122 O O . SER B 1 109 ? -15.586 0.233 11.359 1 96.12 109 SER B O 1
ATOM 2124 N N . GLU B 1 110 ? -14.305 -0.212 9.609 1 94.75 110 GLU B N 1
ATOM 2125 C CA . GLU B 1 110 ? -13.102 0.342 10.227 1 94.75 110 GLU B CA 1
ATOM 2126 C C . GLU B 1 110 ? -12.945 1.823 9.891 1 94.75 110 GLU B C 1
ATOM 2128 O O . GLU B 1 110 ? -11.922 2.432 10.211 1 94.75 110 GLU B O 1
ATOM 2133 N N . ASN B 1 111 ? -13.961 2.389 9.18 1 94 111 ASN B N 1
ATOM 2134 C CA . ASN B 1 111 ? -13.984 3.801 8.805 1 94 111 ASN B CA 1
ATOM 2135 C C . ASN B 1 111 ? -12.727 4.199 8.047 1 94 111 ASN B C 1
ATOM 2137 O O . ASN B 1 111 ? -12.109 5.227 8.344 1 94 111 ASN B O 1
ATOM 2141 N N . THR B 1 112 ? -12.328 3.359 7.16 1 95.31 112 THR B N 1
ATOM 2142 C CA . THR B 1 112 ? -11.133 3.582 6.355 1 95.31 112 THR B CA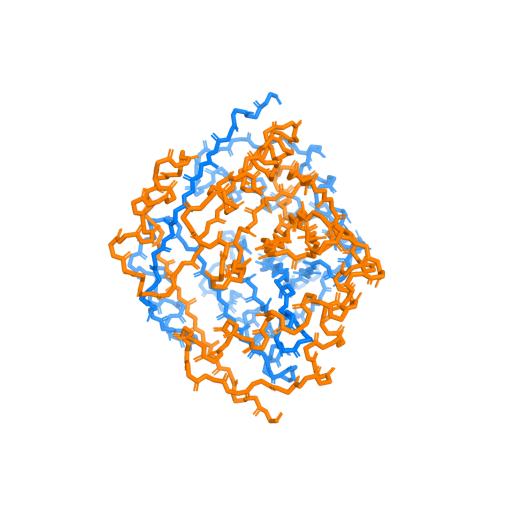 1
ATOM 2143 C C . THR B 1 112 ? -11.484 3.672 4.871 1 95.31 112 THR B C 1
ATOM 2145 O O . THR B 1 112 ? -12.641 3.912 4.52 1 95.31 112 THR B O 1
ATOM 2148 N N . SER B 1 113 ? -10.531 3.576 3.936 1 96.5 113 SER B N 1
ATOM 2149 C CA . SER B 1 113 ? -10.711 3.688 2.492 1 96.5 113 SER B CA 1
ATOM 2150 C C . SER B 1 113 ? -10.195 2.449 1.771 1 96.5 113 SER B C 1
ATOM 2152 O O . SER B 1 113 ? -9.484 1.631 2.361 1 96.5 113 SER B O 1
ATOM 2154 N N . ILE B 1 114 ? -10.688 2.328 0.59 1 98.19 114 ILE B N 1
ATOM 2155 C CA . ILE B 1 114 ? -10.172 1.325 -0.334 1 98.19 114 ILE B CA 1
ATOM 2156 C C . ILE B 1 114 ? -9.492 2.014 -1.518 1 98.19 114 ILE B C 1
ATOM 2158 O O . ILE B 1 114 ? -10.016 3 -2.047 1 98.19 114 ILE B O 1
ATOM 2162 N N . ARG B 1 115 ? -8.367 1.498 -1.858 1 98.19 115 ARG B N 1
ATOM 2163 C CA . ARG B 1 115 ? -7.668 1.935 -3.064 1 98.19 115 ARG B CA 1
ATOM 2164 C C . ARG B 1 115 ? -7.266 0.743 -3.926 1 98.19 115 ARG B C 1
ATOM 2166 O O . ARG B 1 115 ? -7.023 -0.35 -3.41 1 98.19 115 ARG B O 1
ATOM 2173 N N . SER B 1 116 ? -7.262 0.922 -5.195 1 98.06 116 SER B N 1
ATOM 2174 C CA . SER B 1 116 ? -6.703 -0.013 -6.168 1 98.06 116 SER B CA 1
ATOM 2175 C C . SER B 1 116 ? -5.82 0.704 -7.18 1 98.06 116 SER B C 1
ATOM 2177 O O . SER B 1 116 ? -6.219 1.719 -7.754 1 98.06 116 SER B O 1
ATOM 2179 N N . ILE B 1 117 ? -4.617 0.216 -7.332 1 97.06 117 ILE B N 1
ATOM 2180 C CA . ILE B 1 117 ? -3.668 0.731 -8.312 1 97.06 117 ILE B CA 1
ATOM 2181 C C . ILE B 1 117 ? -3.508 -0.272 -9.453 1 97.06 117 ILE B C 1
ATOM 2183 O O . ILE B 1 117 ? -3.027 -1.389 -9.242 1 97.06 117 ILE B O 1
ATOM 2187 N N . LEU B 1 118 ? -3.893 0.107 -10.602 1 96 118 LEU B N 1
ATOM 2188 C CA . LEU B 1 118 ? -3.9 -0.808 -11.734 1 96 118 LEU B CA 1
ATOM 2189 C C . LEU B 1 118 ? -2.91 -0.357 -12.805 1 96 118 LEU B C 1
ATOM 2191 O O . LEU B 1 118 ? -2.941 0.796 -13.242 1 96 118 LEU B O 1
ATOM 2195 N N . GLU B 1 119 ? -2.068 -1.22 -13.164 1 93.12 119 GLU B N 1
ATOM 2196 C CA . GLU B 1 119 ? -1.114 -0.93 -14.227 1 93.12 119 GLU B CA 1
ATOM 2197 C C . GLU B 1 119 ? -1.762 -1.076 -15.602 1 93.12 119 GLU B C 1
ATOM 2199 O O . GLU B 1 119 ? -2.062 -2.189 -16.031 1 93.12 119 GLU B O 1
ATOM 2204 N N . SER B 1 120 ? -2.012 0.044 -16.328 1 92.38 120 SER B N 1
ATOM 2205 C CA . SER B 1 120 ? -2.559 0.068 -17.688 1 92.38 120 SER B CA 1
ATOM 2206 C C . SER B 1 120 ? -3.814 -0.791 -17.781 1 92.38 120 SER B C 1
ATOM 2208 O O . SER B 1 120 ? -3.887 -1.694 -18.625 1 92.38 120 SER B O 1
ATOM 2210 N N . PRO B 1 121 ? -4.762 -0.496 -17.016 1 93.56 121 PRO B N 1
ATOM 2211 C CA . PRO B 1 121 ? -5.961 -1.34 -17 1 93.56 121 PRO B CA 1
ATOM 2212 C C . PRO B 1 121 ? -6.805 -1.188 -18.266 1 93.56 121 PRO B C 1
ATOM 2214 O O . PRO B 1 121 ? -6.812 -0.118 -18.891 1 93.56 121 PRO B O 1
ATOM 2217 N N . GLU B 1 122 ? -7.527 -2.285 -18.531 1 93 122 GLU B N 1
ATOM 2218 C CA . GLU B 1 122 ? -8.555 -2.223 -19.562 1 93 122 GLU B CA 1
ATOM 2219 C C . GLU B 1 122 ? -9.805 -1.508 -19.047 1 93 122 GLU B C 1
ATOM 2221 O O . GLU B 1 122 ? -10.047 -1.451 -17.844 1 93 122 GLU B O 1
ATOM 2226 N N . ALA B 1 123 ? -10.594 -1.035 -20.016 1 94.88 123 ALA B N 1
ATOM 2227 C CA . ALA B 1 123 ? -11.789 -0.27 -19.672 1 94.88 123 ALA B CA 1
ATOM 2228 C C . ALA B 1 123 ? -12.742 -1.09 -18.812 1 94.88 123 ALA B C 1
ATOM 2230 O O . ALA B 1 123 ? -13.352 -0.562 -17.875 1 94.88 123 ALA B O 1
ATOM 2231 N N . ASP B 1 124 ? -12.875 -2.307 -19.109 1 93.44 124 ASP B N 1
ATOM 2232 C CA . ASP B 1 124 ? -13.812 -3.16 -18.391 1 93.44 124 ASP B CA 1
ATOM 2233 C C . ASP B 1 124 ? -13.391 -3.338 -16.938 1 93.44 124 ASP B C 1
ATOM 2235 O O . ASP B 1 124 ? -14.234 -3.465 -16.047 1 93.44 124 ASP B O 1
ATOM 2239 N N . GLN B 1 125 ? -12.086 -3.439 -16.656 1 93.62 125 GLN B N 1
ATOM 2240 C CA . GLN B 1 125 ? -11.586 -3.535 -15.289 1 93.62 125 GLN B CA 1
ATOM 2241 C C . GLN B 1 125 ? -11.961 -2.295 -14.477 1 93.62 125 GLN B C 1
ATOM 2243 O O . GLN B 1 125 ? -12.406 -2.404 -13.336 1 93.62 125 GLN B O 1
ATOM 2248 N N . ILE B 1 126 ? -11.766 -1.136 -15.102 1 96.75 126 ILE B N 1
ATOM 2249 C CA . ILE B 1 126 ? -12.094 0.133 -14.461 1 96.75 126 ILE B CA 1
ATOM 2250 C C . ILE B 1 126 ? -13.594 0.204 -14.188 1 96.75 126 ILE B C 1
ATOM 2252 O O . ILE B 1 126 ? -14.016 0.544 -13.078 1 96.75 126 ILE B O 1
ATOM 2256 N N . GLU B 1 127 ? -14.375 -0.132 -15.164 1 95.94 127 GLU B N 1
ATOM 2257 C CA . GLU B 1 127 ? -15.828 -0.061 -15.039 1 95.94 127 GLU B CA 1
ATOM 2258 C C . GLU B 1 127 ? -16.344 -0.997 -13.953 1 95.94 127 GLU B C 1
ATOM 2260 O O . GLU B 1 127 ? -17.266 -0.655 -13.219 1 95.94 127 GLU B O 1
ATOM 2265 N N . ALA B 1 128 ? -15.797 -2.162 -13.883 1 94.38 128 ALA B N 1
ATOM 2266 C CA . ALA B 1 128 ? -16.203 -3.113 -12.844 1 94.38 128 ALA B CA 1
ATOM 2267 C C . ALA B 1 128 ? -15.992 -2.521 -11.453 1 94.38 128 ALA B C 1
ATOM 2269 O O . ALA B 1 128 ? -16.875 -2.627 -10.594 1 94.38 128 ALA B O 1
ATOM 2270 N N . LEU B 1 129 ? -14.82 -1.901 -11.242 1 97.19 129 LEU B N 1
ATOM 2271 C CA . LEU B 1 129 ? -14.523 -1.324 -9.938 1 97.19 129 LEU B CA 1
ATOM 2272 C C . LEU B 1 129 ? -15.383 -0.094 -9.68 1 97.19 129 LEU B C 1
ATOM 2274 O O . LEU B 1 129 ? -15.797 0.147 -8.539 1 97.19 129 LEU B O 1
ATOM 2278 N N . LYS B 1 130 ? -15.633 0.676 -10.727 1 97.5 130 LYS B N 1
ATOM 2279 C CA . LYS B 1 130 ? -16.547 1.809 -10.586 1 97.5 130 LYS B CA 1
ATOM 2280 C C . LYS B 1 130 ? -17.938 1.346 -10.156 1 97.5 130 LYS B C 1
ATOM 2282 O O . LYS B 1 130 ? -18.562 1.966 -9.297 1 97.5 130 LYS B O 1
ATOM 2287 N N . HIS B 1 131 ? -18.406 0.273 -10.742 1 96.81 131 HIS B N 1
ATOM 2288 C CA . HIS B 1 131 ? -19.719 -0.292 -10.398 1 96.81 131 HIS B CA 1
ATOM 2289 C C . HIS B 1 131 ? -19.75 -0.719 -8.93 1 96.81 131 HIS B C 1
ATOM 2291 O O . HIS B 1 131 ? -20.828 -0.75 -8.32 1 96.81 131 HIS B O 1
ATOM 2297 N N . LEU B 1 132 ? -18.609 -1.045 -8.445 1 97.06 132 LEU B N 1
ATOM 2298 C CA . LEU B 1 132 ? -18.531 -1.518 -7.066 1 97.06 132 LEU B CA 1
ATOM 2299 C C . LEU B 1 132 ? -18.312 -0.356 -6.105 1 97.06 132 LEU B C 1
ATOM 2301 O O . LEU B 1 132 ? -18.156 -0.564 -4.898 1 97.06 132 LEU B O 1
ATOM 2305 N N . GLY B 1 133 ? -18.188 0.875 -6.625 1 97 133 GLY B N 1
ATOM 2306 C CA . GLY B 1 133 ? -18.219 2.029 -5.742 1 97 133 GLY B CA 1
ATOM 2307 C C . GLY B 1 133 ? -16.938 2.832 -5.746 1 97 133 GLY B C 1
ATOM 2308 O O . GLY B 1 133 ? -16.844 3.875 -5.094 1 97 133 GLY B O 1
ATOM 2309 N N . LEU B 1 134 ? -15.938 2.367 -6.48 1 98.12 134 LEU B N 1
ATOM 2310 C CA . LEU B 1 134 ? -14.703 3.139 -6.562 1 98.12 134 LEU B CA 1
ATOM 2311 C C . LEU B 1 134 ? -14.789 4.184 -7.672 1 98.12 134 LEU B C 1
ATOM 2313 O O . LEU B 1 134 ? -15.586 4.047 -8.602 1 98.12 134 LEU B O 1
ATOM 2317 N N . SER B 1 135 ? -13.992 5.164 -7.535 1 97.5 135 SER B N 1
ATOM 2318 C CA . SER B 1 135 ? -13.906 6.211 -8.547 1 97.5 135 SER B CA 1
ATOM 2319 C C . SER B 1 135 ? -12.461 6.5 -8.93 1 97.5 135 SER B C 1
ATOM 2321 O O . SER B 1 135 ? -11.547 6.281 -8.133 1 97.5 135 SER B O 1
ATOM 2323 N N . GLU B 1 136 ? -12.305 6.949 -10.133 1 95.25 136 GLU B N 1
ATOM 2324 C CA . GLU B 1 136 ? -10.969 7.367 -10.547 1 95.25 136 GLU B CA 1
ATOM 2325 C C . GLU B 1 136 ? -10.484 8.562 -9.734 1 95.25 136 GLU B C 1
ATOM 2327 O O . GLU B 1 136 ? -11.266 9.461 -9.422 1 95.25 136 GLU B O 1
ATOM 2332 N N . SER B 1 137 ? -9.266 8.469 -9.391 1 94.31 137 SER B N 1
ATOM 2333 C CA . SER B 1 137 ? -8.664 9.539 -8.594 1 94.31 137 SER B CA 1
ATOM 2334 C C . SER B 1 137 ? -7.629 10.312 -9.406 1 94.31 137 SER B C 1
ATOM 2336 O O . SER B 1 137 ? -7.426 10.039 -10.586 1 94.31 137 SER B O 1
ATOM 2338 N N . HIS B 1 138 ? -7.082 11.406 -8.867 1 91.69 138 HIS B N 1
ATOM 2339 C CA . HIS B 1 138 ? -6.102 12.258 -9.523 1 91.69 138 HIS B CA 1
ATOM 2340 C C . HIS B 1 138 ? -4.719 12.086 -8.906 1 91.69 138 HIS B C 1
ATOM 2342 O O . HIS B 1 138 ? -4.059 13.07 -8.57 1 91.69 138 HIS B O 1
ATOM 2348 N N . TYR B 1 139 ? -4.371 10.852 -8.812 1 95.56 139 TYR B N 1
ATOM 2349 C CA . TYR B 1 139 ? -3.047 10.547 -8.281 1 95.56 139 TYR B CA 1
ATOM 2350 C C . TYR B 1 139 ? -2.041 10.344 -9.406 1 95.56 139 TYR B C 1
ATOM 2352 O O . TYR B 1 139 ? -2.387 9.82 -10.469 1 95.56 139 TYR B O 1
ATOM 2360 N N . THR B 1 140 ? -0.882 10.797 -9.211 1 96.44 140 THR B N 1
ATOM 2361 C CA . THR B 1 140 ? 0.276 10.453 -10.031 1 96.44 140 THR B CA 1
ATOM 2362 C C . THR B 1 140 ? 1.161 9.438 -9.32 1 96.44 140 THR B C 1
ATOM 2364 O O . THR B 1 140 ? 1.465 9.586 -8.133 1 96.44 140 THR B O 1
ATOM 2367 N N . VAL B 1 141 ? 1.514 8.383 -10.023 1 97.56 141 VAL B N 1
ATOM 2368 C CA . VAL B 1 141 ? 2.359 7.34 -9.445 1 97.56 141 VAL B CA 1
ATOM 2369 C C . VAL B 1 141 ? 3.754 7.406 -10.062 1 97.56 141 VAL B C 1
ATOM 2371 O O . VAL B 1 141 ? 3.902 7.324 -11.281 1 97.56 141 VAL B O 1
ATOM 2374 N N . LEU B 1 142 ? 4.762 7.613 -9.289 1 98.31 142 LEU B N 1
ATOM 2375 C CA . LEU B 1 142 ? 6.16 7.52 -9.688 1 98.31 142 LEU B CA 1
ATOM 2376 C C . LEU B 1 142 ? 6.809 6.27 -9.109 1 98.31 142 LEU B C 1
ATOM 2378 O O . LEU B 1 142 ? 6.469 5.844 -8 1 98.31 142 LEU B O 1
ATOM 2382 N N . GLU B 1 143 ? 7.715 5.664 -9.836 1 98.12 143 GLU B N 1
ATOM 2383 C CA . GLU B 1 143 ? 8.312 4.434 -9.32 1 98.12 143 GLU B CA 1
ATOM 2384 C C . GLU B 1 143 ? 9.719 4.227 -9.867 1 98.12 143 GLU B C 1
ATOM 2386 O O . GLU B 1 143 ? 10.102 4.852 -10.859 1 98.12 143 GLU B O 1
ATOM 2391 N N . VAL B 1 144 ? 10.484 3.512 -9.195 1 97.25 144 VAL B N 1
ATOM 2392 C CA . VAL B 1 144 ? 11.695 2.879 -9.695 1 97.25 144 VAL B CA 1
ATOM 2393 C C . VAL B 1 144 ? 11.719 1.407 -9.289 1 97.25 144 VAL B C 1
ATOM 2395 O O . VAL B 1 144 ? 11.312 1.057 -8.18 1 97.25 144 VAL B O 1
ATOM 2398 N N . ARG B 1 145 ? 12.141 0.584 -10.203 1 93.25 145 ARG B N 1
ATOM 2399 C CA . ARG B 1 145 ? 12.266 -0.851 -9.961 1 93.25 145 ARG B CA 1
ATOM 2400 C C . ARG B 1 145 ? 13.719 -1.302 -10.062 1 93.25 145 ARG B C 1
ATOM 2402 O O . ARG B 1 145 ? 14.445 -0.858 -10.953 1 93.25 145 ARG B O 1
ATOM 2409 N N . PHE B 1 146 ? 14.078 -2.074 -9.102 1 92.38 146 PHE B N 1
ATOM 2410 C CA . PHE B 1 146 ? 15.438 -2.605 -9.133 1 92.38 146 PHE B CA 1
ATOM 2411 C C . PHE B 1 146 ? 15.445 -4.051 -9.617 1 92.38 146 PHE B C 1
ATOM 2413 O O . PHE B 1 146 ? 14.484 -4.789 -9.391 1 92.38 146 PHE B O 1
ATOM 2420 N N . PRO B 1 147 ? 16.484 -4.48 -10.375 1 82.44 147 PRO B N 1
ATOM 2421 C CA . PRO B 1 147 ? 16.547 -5.855 -10.883 1 82.44 147 PRO B CA 1
ATOM 2422 C C . PRO B 1 147 ? 16.359 -6.895 -9.773 1 82.44 147 PRO B C 1
ATOM 2424 O O . PRO B 1 147 ? 16.875 -6.715 -8.664 1 82.44 147 PRO B O 1
ATOM 2427 N N . GLN B 1 148 ? 15.461 -7.773 -10.008 1 72.94 148 GLN B N 1
ATOM 2428 C CA . GLN B 1 148 ? 15.25 -8.875 -9.078 1 72.94 148 GLN B CA 1
ATOM 2429 C C . GLN B 1 148 ? 16.266 -10 -9.312 1 72.94 148 GLN B C 1
ATOM 2431 O O . GLN B 1 148 ? 16.547 -10.359 -10.453 1 72.94 148 GLN B O 1
ATOM 2436 N N . THR B 1 149 ? 17.328 -10.023 -8.578 1 58.38 149 THR B N 1
ATOM 2437 C CA . THR B 1 149 ? 18.266 -11.117 -8.773 1 58.38 149 THR B CA 1
ATOM 2438 C C . THR B 1 149 ? 17.609 -12.461 -8.445 1 58.38 149 THR B C 1
ATOM 2440 O O . THR B 1 149 ? 16.797 -12.547 -7.531 1 58.38 149 THR B O 1
#

Foldseek 3Di:
DDKDWDAQVCLQVVLVQVQVCCCVPPVDHDDSVVSSVVSNVCNVPVQFWIKIFDDDPNRTFKIWTWGWDQDPVVRDTETEGEDIGGHPVCPPVCRVVVSVVVVVVVCVVVVHYYDYDDDPDDPVVQVVVVVSPDDDDDDDDDDDDDDDD/DDKDWDAQVCLQVVLVQVQVVCCPPPVDHDDSVVSSVVSNVCNVPVQFWIKIFDDDPNRTFKIWTWGWDQDPVVRDTETEGEDIGGHPVCPPVCRVVVSVVVVVVVCVVVVHYYDYDDDPDDPVVQVVVVVSPDDDDDDDDDDDDDDDD

InterPro domains:
  IPR000182 GNAT domain [PF00583] (43-112)
  IPR000182 GNAT domain [PS51186] (1-149)
  IPR016181 Acyl-CoA N-acyltransferase [SSF55729] (1-111)

Sequence (298 aa):
MIVRKGQGKDEEAIAEMHLALGLEKKNLVLDIEKVRRGVRHLLESPEEGVYYICEIDEYIVGFIMVFFEWSDWRAGNLYYIDSAYTRPAYRNQHVFSSIFRQAYSDAQSENTSIRSILESPEADQIEALKHLGLSESHYTVLEVRFPQTMIVRKGQGKDEEAIAEMHLALGLEKKNLVLDIEKVRRGVRHLLESPEEGVYYICEIDEYIVGFIMVFFEWSDWRAGNLYYIDSAYTRPAYRNQHVFSSIFRQAYSDAQSENTSIRSILESPEADQIEALKHLGLSESHYTVLEVRFPQT

Nearest PDB structures (foldseek):
  3dsb-assembly1_B  TM=9.363E-01  e=3.465E-14  Clostridioides difficile 630
  8a9n-assembly1_B  TM=8.826E-01  e=8.363E-11  Acinetobacter baumannii
  8a9o-assembly1_A  TM=8.732E-01  e=3.196E-10  Acinetobacter baumannii
  8a9o-assembly1_B  TM=8.846E-01  e=4.688E-10  Acinetobacter baumannii
  2fe7-assembly1_B  TM=8.137E-01  e=3.169E-08  Pseudomonas aeruginosa UCBPP-PA14

Secondary structure (DSSP, 8-state):
-EEEE--GGGHHHHHHHHHHHHHHHH-----HHHHHHHHHHHHH-TTTEEEEEEEETTEEEEEEEEEEEEETTTTEEEEEEEEEEE-GGGTTSSHHHHHHHHHHHHHHHTT-EEEEEEES--HHHHHHHHHTT-EE--EEEEEEE----/-EEEE--GGGHHHHHHHHHHHHHHH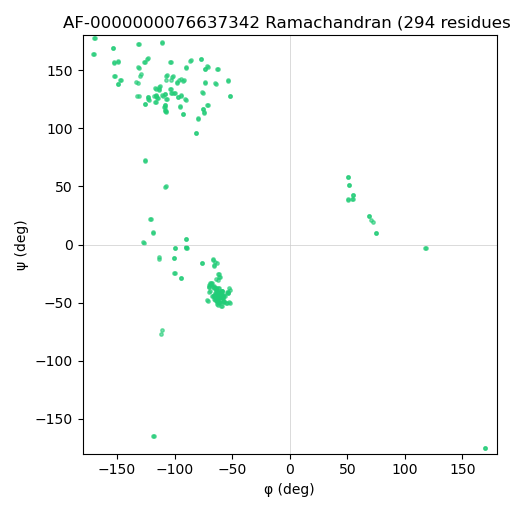H-----HHHHHHHHHHHHH-TTTEEEEEEEETTEEEEEEEEEEEEETTTTEEEEEEEEEEE-GGGTTSSHHHHHHHHHHHHHHHTT-EEEEEEES--HHHHHHHHHTT-EE--EEEEEEE----

Radius of gyration: 19.67 Å; Cα contacts (8 Å, |Δi|>4): 594; chains: 2; bounding box: 45×53×41 Å

Solvent-accessible surface area (backbone atoms only — not comparable to full-atom values): 15950 Å² total; per-residue (Å²): 121,48,71,45,73,58,48,76,92,44,38,64,65,53,34,52,46,48,44,50,43,36,36,72,77,65,71,33,88,67,57,64,68,44,22,40,52,14,42,46,49,40,60,71,31,68,88,48,23,48,42,34,26,32,28,48,96,90,35,78,45,33,40,39,35,30,34,32,43,73,34,38,74,73,48,44,57,33,40,31,52,72,51,66,42,60,43,75,92,52,57,95,65,57,53,65,61,54,37,47,48,52,56,48,51,53,32,50,75,67,36,22,30,43,34,35,74,34,75,67,66,54,71,66,62,53,50,55,43,38,75,73,60,30,39,82,58,65,55,48,42,33,34,38,78,42,74,70,126,122,46,72,45,72,58,46,74,91,45,38,65,64,53,34,52,47,49,44,52,43,35,35,73,76,66,72,33,88,66,58,64,68,44,22,40,50,14,42,46,50,40,61,72,30,68,87,47,22,47,42,35,26,32,30,49,95,88,36,78,46,31,41,40,36,31,34,31,43,72,33,38,75,73,48,45,57,33,41,30,52,70,52,68,43,61,43,77,94,52,56,95,65,57,54,66,60,54,37,48,50,51,55,49,51,54,33,50,73,66,38,23,30,42,34,33,75,34,76,66,66,54,71,67,61,54,48,53,44,39,76,72,62,29,39,82,57,65,53,47,43,33,34,37,77,42,74,70,125

pLDDT: mean 96.44, std 4.32, range [58.12, 98.88]